Protein AF-A0A1B0BK60-F1 (afdb_monomer_lite)

Secondary structure (DSSP, 8-state):
--HHHHHHHHHHHHHHHHHHHH-TT--HHHHHHHHHHHHHHHHHHHHHH-TTS-HHHHHHHHHHHHHHHHHHHHHHHS--TTS--SSPPP-------SS-------GGGTT-SS---S----S-HHHHHHTTSSSHHHHTT---SS--EEEEEEEEEEEGGG-TT-EEEEEEEES--HHHHHHSSEEEEEEEETTEEEEEEEEE-SS---HHHHHHHHHHHHHHHHHHHHHHHHHS-GGGG-PPP---

Sequence (248 aa):
MPADVIEAVRSMGEMRLRDIFQDSHHDKLFREQAVNEVRSDVVDKVWSSYPSVEPTVITEEFNRWCKTIFRNLLFETSKQCDGRDFTYSNCSGVKAKNFMLHYEFPPYATGEGAKASSARIKWGSFMVTVCADSMALMDVGVLVSKPTARVAIGLVTKYENNATRHLEDYCILTDILGIEDCMGDMDMKVAGTRRGFTAIHADFKAPGIPLNVVMEKLQKATDGKTKILDTVLAVVNLEKFAGPQLNV

pLDDT: mean 75.51, std 19.39, range [28.22, 96.12]

InterPro domains:
  IPR012162 Polyribonu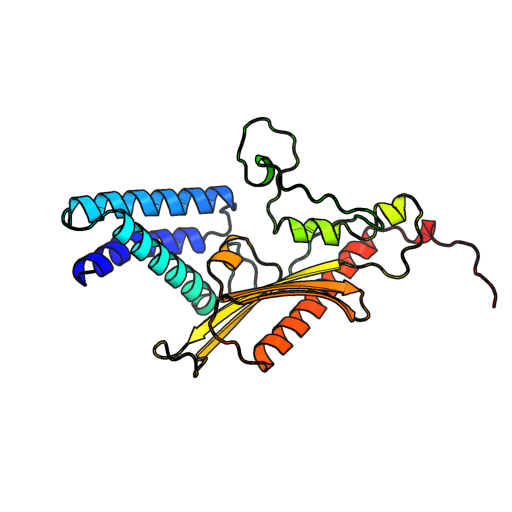cleotide nucleotidyltransferase [PTHR11252] (125-234)
  IPR027408 PNPase/RNase PH domain superfamily [G3DSA:3.30.230.70] (122-242)
  IPR036345 Exoribonuclease, PH domain 2 superfamily [SSF55666] (137-236)
  IPR036456 Polyribonucleotide nucleotidyltransferase, RNA-binding domain superfamily [SSF46915] (2-87)

Structure (mmCIF, N/CA/C/O backbone):
data_AF-A0A1B0BK60-F1
#
_entry.id   AF-A0A1B0BK60-F1
#
loop_
_atom_site.group_PDB
_atom_site.id
_atom_site.type_symbol
_atom_site.label_atom_id
_atom_site.label_alt_id
_atom_site.label_comp_id
_atom_site.label_asym_id
_atom_site.label_entity_id
_atom_site.label_seq_id
_atom_site.pdbx_PDB_ins_code
_atom_site.Cartn_x
_atom_site.Cartn_y
_atom_site.Cartn_z
_atom_site.occupancy
_atom_site.B_iso_or_equiv
_atom_site.auth_seq_id
_atom_site.auth_comp_id
_atom_site.auth_asym_id
_atom_site.auth_atom_id
_atom_site.pdbx_PDB_model_num
ATOM 1 N N . MET A 1 1 ? -8.181 -2.548 27.306 1.00 71.06 1 MET A N 1
ATOM 2 C CA . MET A 1 1 ? -9.035 -1.393 27.670 1.00 71.06 1 MET A CA 1
ATOM 3 C C . MET A 1 1 ? -10.407 -1.909 28.094 1.00 71.06 1 MET A C 1
ATOM 5 O O . MET A 1 1 ? -10.693 -3.061 27.771 1.00 71.06 1 MET A O 1
ATOM 9 N N . PRO A 1 2 ? -11.245 -1.117 28.786 1.00 85.94 2 PRO A N 1
ATOM 10 C CA . PRO A 1 2 ? -12.676 -1.408 28.909 1.00 85.94 2 PRO A CA 1
ATOM 11 C C . PRO A 1 2 ? -13.332 -1.461 27.522 1.00 85.94 2 PRO A C 1
ATOM 13 O O . PRO A 1 2 ? -12.897 -0.745 26.617 1.00 85.94 2 PRO A O 1
ATOM 16 N N . ALA A 1 3 ? -14.362 -2.292 27.347 1.00 88.69 3 ALA A N 1
ATOM 17 C CA . ALA A 1 3 ? -15.028 -2.467 26.052 1.00 88.69 3 ALA A CA 1
ATOM 18 C C . ALA A 1 3 ? -15.674 -1.161 25.552 1.00 88.69 3 ALA A C 1
ATOM 20 O O . ALA A 1 3 ? -15.557 -0.825 24.375 1.00 88.69 3 ALA A O 1
ATOM 21 N N . ASP A 1 4 ? -16.259 -0.388 26.467 1.00 89.50 4 ASP A N 1
ATOM 22 C CA . ASP A 1 4 ? -16.970 0.866 26.184 1.00 89.50 4 ASP A CA 1
ATOM 23 C C . ASP A 1 4 ? -16.053 1.927 25.551 1.00 89.50 4 ASP A C 1
ATOM 25 O O . ASP A 1 4 ? -16.473 2.698 24.690 1.00 89.50 4 ASP A O 1
ATOM 29 N N . VAL A 1 5 ? -14.769 1.927 25.930 1.00 88.94 5 VAL A N 1
ATOM 30 C CA . VAL A 1 5 ? -13.754 2.846 25.388 1.00 88.94 5 VAL A CA 1
ATOM 31 C C . VAL A 1 5 ? -13.350 2.443 23.968 1.00 88.94 5 VAL A C 1
ATOM 33 O O . VAL A 1 5 ? -13.170 3.308 23.114 1.00 88.94 5 VAL A O 1
ATOM 36 N N . ILE A 1 6 ? -13.258 1.138 23.688 1.00 89.88 6 ILE A N 1
ATOM 37 C CA . ILE A 1 6 ? -12.975 0.617 22.339 1.00 89.88 6 ILE A CA 1
ATOM 38 C C . ILE A 1 6 ? -14.139 0.958 21.399 1.00 89.88 6 ILE A C 1
ATOM 40 O O . ILE A 1 6 ? -13.918 1.426 20.282 1.00 89.88 6 ILE A O 1
ATOM 44 N N . GLU A 1 7 ? -15.378 0.783 21.865 1.00 91.94 7 GLU A N 1
ATOM 45 C CA . GLU A 1 7 ? -16.573 1.119 21.090 1.00 91.94 7 GLU A CA 1
ATOM 46 C C . GLU A 1 7 ? -16.719 2.634 20.873 1.00 91.94 7 GLU A C 1
ATOM 48 O O . GLU A 1 7 ? -17.085 3.059 19.778 1.00 91.94 7 GLU A O 1
ATOM 53 N N . ALA A 1 8 ? -16.353 3.465 21.857 1.00 91.75 8 ALA A N 1
ATOM 54 C CA . ALA A 1 8 ? -16.313 4.919 21.698 1.00 91.75 8 ALA A CA 1
ATOM 55 C C . ALA A 1 8 ? -15.294 5.363 20.629 1.00 91.75 8 ALA A C 1
ATOM 57 O O . ALA A 1 8 ? -15.647 6.143 19.740 1.00 91.75 8 ALA A O 1
ATOM 58 N N . VAL A 1 9 ? -14.064 4.828 20.660 1.00 92.31 9 VAL A N 1
ATOM 59 C CA . VAL A 1 9 ? -13.030 5.094 19.635 1.00 92.31 9 VAL A CA 1
ATOM 60 C C . VAL A 1 9 ? -13.517 4.683 18.243 1.00 92.31 9 VAL A C 1
ATOM 62 O O . VAL A 1 9 ? -13.368 5.453 17.292 1.00 92.31 9 VAL A O 1
ATOM 65 N N . ARG A 1 10 ? -14.143 3.503 18.121 1.00 92.56 10 ARG A N 1
ATOM 66 C CA . ARG A 1 10 ? -14.716 3.014 16.859 1.00 92.56 10 ARG A CA 1
ATOM 67 C C . ARG A 1 10 ? -15.821 3.937 16.346 1.00 92.56 10 ARG A C 1
ATOM 69 O O . ARG A 1 10 ? -15.720 4.447 15.234 1.00 92.56 10 ARG A O 1
ATOM 76 N N . SER A 1 11 ? -16.833 4.192 17.171 1.00 92.81 11 SER A N 1
ATOM 77 C CA . SER A 1 11 ? -18.017 4.991 16.830 1.00 92.81 11 SER A CA 1
ATOM 78 C C . SER A 1 11 ? -17.665 6.417 16.383 1.00 92.81 11 SER A C 1
ATOM 80 O O . SER A 1 11 ? -18.197 6.909 15.389 1.00 92.81 11 SER A O 1
ATOM 82 N N . MET A 1 12 ? -16.707 7.068 17.055 1.00 92.00 12 MET A N 1
ATOM 83 C CA . MET A 1 12 ? -16.286 8.437 16.721 1.00 92.00 12 MET A CA 1
ATOM 84 C C . MET A 1 12 ? -15.340 8.536 15.510 1.00 92.00 12 MET A C 1
ATOM 86 O O . MET A 1 12 ? -15.215 9.616 14.920 1.00 92.00 12 MET A O 1
ATOM 90 N N . GLY A 1 13 ? -14.659 7.442 15.149 1.00 91.38 13 GLY A N 1
ATOM 91 C CA . GLY A 1 13 ? -13.654 7.409 14.082 1.00 91.38 13 GLY A CA 1
ATOM 92 C C . GLY A 1 13 ? -14.107 6.766 12.767 1.00 91.38 13 GLY A C 1
ATOM 93 O O . GLY A 1 13 ? -13.693 7.234 11.706 1.00 91.38 13 GLY A O 1
ATOM 94 N N . GLU A 1 14 ? -14.931 5.710 12.802 1.00 93.25 14 GLU A N 1
ATOM 95 C CA . GLU A 1 14 ? -15.075 4.779 11.668 1.00 93.25 14 GLU A CA 1
ATOM 96 C C . GLU A 1 14 ? -15.593 5.442 10.384 1.00 93.25 14 GLU A C 1
ATOM 98 O O . GLU A 1 14 ? -14.956 5.301 9.341 1.00 93.25 14 GLU A O 1
ATOM 103 N N . MET A 1 15 ? -16.695 6.197 10.449 1.00 92.69 15 MET A N 1
ATOM 104 C CA . MET A 1 15 ? -17.274 6.860 9.269 1.00 92.69 15 MET A CA 1
ATOM 105 C C . MET A 1 15 ? -16.269 7.821 8.616 1.00 92.69 15 MET A C 1
ATOM 107 O O . MET A 1 15 ? -15.955 7.683 7.441 1.00 92.69 15 MET A O 1
ATOM 111 N N . ARG A 1 16 ? -15.659 8.703 9.418 1.00 95.25 16 ARG A N 1
ATOM 112 C CA . ARG A 1 16 ? -14.692 9.711 8.950 1.00 95.25 16 ARG A CA 1
ATOM 113 C C . ARG A 1 16 ? -13.450 9.074 8.323 1.00 95.25 16 ARG A C 1
ATOM 115 O O . ARG A 1 16 ? -12.944 9.571 7.324 1.00 95.25 16 ARG A O 1
ATOM 122 N N . LEU A 1 17 ? -12.958 7.972 8.894 1.00 94.94 17 LEU A N 1
ATOM 123 C CA . LEU A 1 17 ? -11.838 7.217 8.324 1.00 94.94 17 LEU A CA 1
ATOM 124 C C . LEU A 1 17 ? -12.223 6.519 7.014 1.00 94.94 17 LEU A C 1
ATOM 126 O O . LEU A 1 17 ? -11.417 6.506 6.085 1.00 94.94 17 LEU A O 1
ATOM 130 N N . ARG A 1 18 ? -13.445 5.978 6.912 1.00 94.44 18 ARG A N 1
ATOM 131 C CA . ARG A 1 18 ? -13.961 5.399 5.664 1.00 94.44 18 ARG A CA 1
ATOM 132 C C . ARG A 1 18 ? -14.052 6.454 4.561 1.00 94.44 18 ARG A C 1
ATOM 134 O O . ARG A 1 18 ? -13.515 6.211 3.484 1.00 94.44 18 ARG A O 1
ATOM 141 N N . ASP A 1 19 ? -14.599 7.632 4.854 1.00 93.94 19 ASP A N 1
ATOM 142 C CA . ASP A 1 19 ? -14.681 8.753 3.907 1.00 93.94 19 ASP A CA 1
ATOM 143 C C . ASP A 1 19 ? -13.281 9.176 3.406 1.00 93.94 19 ASP A C 1
ATOM 145 O O . ASP A 1 19 ? -13.034 9.251 2.201 1.00 93.94 19 ASP A O 1
ATOM 149 N N . ILE A 1 20 ? -12.320 9.373 4.324 1.00 94.00 20 ILE A N 1
ATOM 150 C CA . ILE A 1 20 ? -10.945 9.802 3.994 1.00 94.00 20 ILE A CA 1
ATOM 151 C C . ILE A 1 20 ? -10.198 8.783 3.120 1.00 94.00 20 ILE A C 1
ATOM 153 O O . ILE A 1 20 ? -9.374 9.180 2.289 1.00 94.00 20 ILE A O 1
ATOM 157 N N . PHE A 1 21 ? -10.453 7.485 3.308 1.00 93.31 21 PHE A N 1
ATOM 158 C CA . PHE A 1 21 ? -9.808 6.411 2.549 1.00 93.31 21 PHE A CA 1
ATOM 159 C C . PHE A 1 21 ? -10.527 6.034 1.248 1.00 93.31 21 PHE A C 1
ATOM 161 O O . PHE A 1 21 ? -9.899 5.398 0.402 1.00 93.31 21 PHE A O 1
ATOM 168 N N . GLN A 1 22 ? -11.795 6.416 1.072 1.00 91.31 22 GLN A N 1
ATOM 169 C CA . GLN A 1 22 ? -12.528 6.229 -0.184 1.00 91.31 22 GLN A CA 1
ATOM 170 C C . GLN A 1 22 ? -12.347 7.399 -1.166 1.00 91.31 22 GLN A C 1
ATOM 172 O O . GLN A 1 22 ? -12.441 7.177 -2.374 1.00 91.31 22 GLN A O 1
ATOM 177 N N . ASP A 1 23 ? -12.046 8.618 -0.697 1.00 89.62 23 ASP A N 1
ATOM 178 C CA . ASP A 1 23 ? -11.779 9.744 -1.601 1.00 89.62 23 ASP A CA 1
ATOM 179 C C . ASP A 1 23 ? -10.378 9.679 -2.243 1.00 89.62 23 ASP A C 1
ATOM 181 O O . ASP A 1 23 ? -9.344 9.971 -1.631 1.00 89.62 23 ASP A O 1
ATOM 185 N N . SER A 1 24 ? -10.363 9.344 -3.535 1.00 85.81 24 SER A N 1
ATOM 186 C CA . SER A 1 24 ? -9.172 9.276 -4.382 1.00 85.81 24 SER A CA 1
ATOM 187 C C . SER A 1 24 ? -8.563 10.640 -4.734 1.00 85.81 24 SER A C 1
ATOM 189 O O . SER A 1 24 ? -7.417 10.679 -5.188 1.00 85.81 24 SER A O 1
ATOM 191 N N . HIS A 1 25 ? -9.262 11.760 -4.505 1.00 84.50 25 HIS A N 1
ATOM 192 C CA . HIS A 1 25 ? -8.710 13.105 -4.727 1.00 84.50 25 HIS A CA 1
ATOM 193 C C . HIS A 1 25 ? -7.697 13.508 -3.644 1.00 84.50 25 HIS A C 1
ATOM 195 O O . HIS A 1 25 ? -6.873 14.400 -3.869 1.00 84.50 25 HIS A O 1
ATOM 201 N N . HIS A 1 26 ? -7.714 12.845 -2.482 1.00 82.50 26 HIS A N 1
ATOM 202 C CA . HIS A 1 26 ? -6.756 13.089 -1.410 1.00 82.50 26 HIS A CA 1
ATOM 203 C C . HIS A 1 26 ? -5.324 12.729 -1.830 1.00 82.50 26 HIS A C 1
ATOM 205 O O . HIS A 1 26 ? -4.975 11.567 -2.020 1.00 82.50 26 HIS A O 1
ATOM 211 N N . ASP A 1 27 ? -4.455 13.731 -1.884 1.00 77.19 27 ASP A N 1
ATOM 212 C CA . ASP A 1 27 ? -2.996 13.603 -1.951 1.00 77.19 27 ASP A CA 1
ATOM 213 C C . ASP A 1 27 ? -2.421 12.982 -0.648 1.00 77.19 27 ASP A C 1
ATOM 215 O O . ASP A 1 27 ? -3.060 13.051 0.402 1.00 77.19 27 ASP A O 1
ATOM 219 N N . LYS A 1 28 ? -1.213 12.378 -0.689 1.00 75.88 28 LYS A N 1
ATOM 220 C CA . LYS A 1 28 ? -0.557 11.747 0.485 1.00 75.88 28 LYS A CA 1
ATOM 221 C C . LYS A 1 28 ? -0.598 12.642 1.727 1.00 75.88 28 LYS A C 1
ATOM 223 O O . LYS A 1 28 ? -0.962 12.166 2.796 1.00 75.88 28 LYS A O 1
ATOM 228 N N . LEU A 1 29 ? -0.191 13.904 1.588 1.00 79.88 29 LEU A N 1
ATOM 229 C CA . LEU A 1 29 ? -0.068 14.845 2.700 1.00 79.88 29 LEU A CA 1
ATOM 230 C C . LEU A 1 29 ? -1.448 15.221 3.233 1.00 79.88 29 LEU A C 1
ATOM 232 O O . LEU A 1 29 ? -1.650 15.179 4.440 1.00 79.88 29 LEU A O 1
ATOM 236 N N . PHE A 1 30 ? -2.410 15.493 2.347 1.00 87.00 30 PHE A N 1
ATOM 237 C CA . PHE A 1 30 ? -3.777 15.806 2.765 1.00 87.00 30 PHE A CA 1
ATOM 238 C C . PHE A 1 30 ? -4.420 14.631 3.517 1.00 87.00 30 PHE A C 1
ATOM 240 O O . PHE A 1 30 ? -4.995 14.819 4.585 1.00 87.00 30 PHE A O 1
ATOM 247 N N . ARG A 1 31 ? -4.262 13.400 3.011 1.00 87.38 31 ARG A N 1
ATOM 248 C CA . ARG A 1 31 ? -4.775 12.179 3.653 1.00 87.38 31 ARG A CA 1
ATOM 249 C C . ARG A 1 31 ? -4.130 11.944 5.023 1.00 87.38 31 ARG A C 1
ATOM 251 O O . ARG A 1 31 ? -4.811 11.588 5.978 1.00 87.38 31 ARG A O 1
ATOM 258 N N . GLU A 1 32 ? -2.822 12.174 5.126 1.00 85.88 32 GLU A N 1
ATOM 259 C CA . GLU A 1 32 ? -2.052 12.058 6.368 1.00 85.88 32 GLU A CA 1
ATOM 260 C C . GLU A 1 32 ? -2.443 13.138 7.394 1.00 85.88 32 GLU A C 1
ATOM 262 O O . GLU A 1 32 ? -2.561 12.837 8.581 1.00 85.88 32 GLU A O 1
ATOM 267 N N . GLN A 1 33 ? -2.728 14.368 6.954 1.00 89.50 33 GLN A N 1
ATOM 268 C CA . GLN A 1 33 ? -3.270 15.434 7.804 1.00 89.50 33 GLN A CA 1
ATOM 269 C C . GLN A 1 33 ? -4.691 15.103 8.281 1.00 89.50 33 GLN A C 1
ATOM 271 O O . GLN A 1 33 ? -4.924 15.076 9.487 1.00 89.50 33 GLN A O 1
ATOM 276 N N . ALA A 1 34 ? -5.601 14.735 7.375 1.00 93.62 34 ALA A N 1
ATOM 277 C CA . ALA A 1 34 ? -6.985 14.400 7.705 1.00 93.62 34 ALA A CA 1
ATOM 278 C C . ALA A 1 34 ? -7.087 13.235 8.712 1.00 93.62 34 ALA A C 1
ATOM 280 O O . ALA A 1 34 ? -7.816 13.332 9.700 1.00 93.62 34 ALA A O 1
ATOM 281 N N . VAL A 1 35 ? -6.304 12.159 8.543 1.00 93.69 35 VAL A N 1
ATOM 282 C CA . VAL A 1 35 ? -6.255 11.057 9.530 1.00 93.69 35 VAL A CA 1
ATOM 283 C C . VAL A 1 35 ? -5.730 11.539 10.890 1.00 93.69 35 VAL A C 1
ATOM 285 O O . VAL A 1 35 ? -6.233 11.097 11.922 1.00 93.69 35 VAL A O 1
ATOM 288 N N . ASN A 1 36 ? -4.759 12.458 10.927 1.00 93.38 36 ASN A N 1
ATOM 289 C CA . ASN A 1 36 ? -4.239 13.024 12.178 1.00 93.38 36 ASN A CA 1
ATOM 290 C C . ASN A 1 36 ? -5.219 13.992 12.868 1.00 93.38 36 ASN A C 1
ATOM 292 O O . ASN A 1 36 ? -5.258 14.035 14.100 1.00 93.38 36 ASN A O 1
ATOM 296 N N . GLU A 1 37 ? -6.033 14.722 1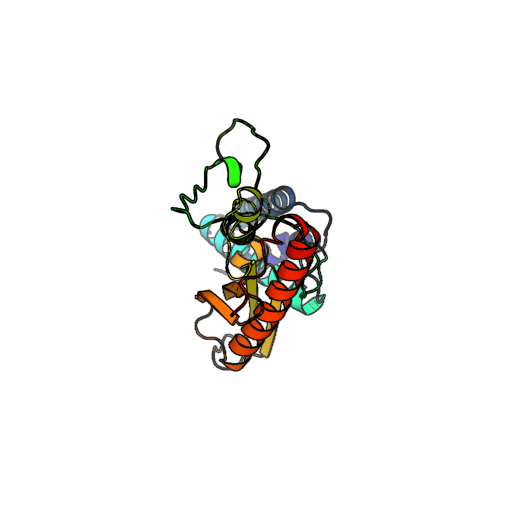2.107 1.00 95.50 37 GLU A N 1
ATOM 297 C CA . GLU A 1 37 ? -7.122 15.557 12.631 1.00 95.50 37 GLU A CA 1
ATOM 298 C C . GLU A 1 37 ? -8.234 14.698 13.246 1.00 95.50 37 GLU A C 1
ATOM 300 O O . GLU A 1 37 ? -8.647 14.948 14.379 1.00 95.50 37 GLU A O 1
ATOM 305 N N . VAL A 1 38 ? -8.656 13.621 12.564 1.00 96.12 38 VAL A N 1
ATOM 306 C CA . VAL A 1 38 ? -9.587 12.631 13.137 1.00 96.12 38 VAL A CA 1
ATOM 307 C C . VAL A 1 38 ? -8.992 11.982 14.390 1.00 96.12 38 VAL A C 1
ATOM 309 O O . VAL A 1 38 ? -9.680 11.891 15.403 1.00 96.12 38 VAL A O 1
ATOM 312 N N . ARG A 1 39 ? -7.715 11.577 14.358 1.00 95.94 39 ARG A N 1
ATOM 313 C CA . ARG A 1 39 ? -7.022 10.963 15.504 1.00 95.94 39 ARG A CA 1
ATOM 314 C C . ARG A 1 39 ? -7.042 11.862 16.736 1.00 95.94 39 ARG A C 1
ATOM 316 O O . ARG A 1 39 ? -7.367 11.387 17.817 1.00 95.94 39 ARG A O 1
ATOM 323 N N . SER A 1 40 ? -6.696 13.138 16.574 1.00 95.62 40 SER A N 1
ATOM 324 C CA . SER A 1 40 ? -6.623 14.095 17.687 1.00 95.62 40 SER A CA 1
ATOM 325 C C . SER A 1 40 ? -8.013 14.352 18.275 1.00 95.62 40 SER A C 1
ATOM 327 O O . SER A 1 40 ? -8.223 14.163 19.467 1.00 95.62 40 SER A O 1
ATOM 329 N N . ASP A 1 41 ? -8.995 14.640 17.416 1.00 95.94 41 ASP A N 1
ATOM 330 C CA . ASP A 1 41 ? -10.384 14.889 17.816 1.00 95.94 41 ASP A CA 1
ATOM 331 C C . ASP A 1 41 ? -11.051 13.678 18.504 1.00 95.94 41 ASP A C 1
ATOM 333 O O . ASP A 1 41 ? -11.817 13.854 19.452 1.00 95.94 41 ASP A O 1
ATOM 337 N N . VAL A 1 42 ? -10.746 12.446 18.075 1.00 94.88 42 VAL A N 1
ATOM 338 C CA . VAL A 1 42 ? -11.215 11.224 18.755 1.00 94.88 42 VAL A CA 1
ATOM 339 C C . VAL A 1 42 ? -10.511 11.034 20.100 1.00 94.88 42 VAL A C 1
ATOM 341 O O . VAL A 1 42 ? -11.184 10.742 21.088 1.00 94.88 42 VAL A O 1
ATOM 344 N N . VAL A 1 43 ? -9.189 11.225 20.175 1.00 94.56 43 VAL A N 1
ATOM 345 C CA . VAL A 1 43 ? -8.434 11.093 21.434 1.00 94.56 43 VAL A CA 1
ATOM 346 C C . VAL A 1 43 ? -8.928 12.095 22.478 1.00 94.56 43 VAL A C 1
ATOM 348 O O . VAL A 1 43 ? -9.241 11.679 23.592 1.00 94.56 43 VAL A O 1
ATOM 351 N N . ASP A 1 44 ? -9.094 13.369 22.117 1.00 94.69 44 ASP A N 1
ATOM 352 C CA . ASP A 1 44 ? -9.539 14.422 23.038 1.00 94.69 44 ASP A CA 1
ATOM 353 C C . ASP A 1 44 ? -10.960 14.162 23.570 1.00 94.69 44 ASP A C 1
ATOM 355 O O . ASP A 1 44 ? -11.221 14.306 24.770 1.00 94.69 44 ASP A O 1
ATOM 359 N N . LYS A 1 45 ? -11.888 13.719 22.708 1.00 94.44 45 LYS A N 1
ATOM 360 C CA . LYS A 1 45 ? -13.280 13.408 23.092 1.00 94.44 45 LYS A CA 1
ATOM 361 C C . LYS A 1 45 ? -13.398 12.146 23.942 1.00 94.44 45 LYS A C 1
ATOM 363 O O . LYS A 1 45 ? -14.149 12.137 24.923 1.00 94.44 45 LYS A O 1
ATOM 368 N N . VAL A 1 46 ? -12.664 11.089 23.596 1.00 93.44 46 VAL A N 1
ATOM 369 C CA . VAL A 1 46 ? -12.659 9.841 24.372 1.00 93.44 46 VAL A CA 1
ATOM 370 C C . VAL A 1 46 ? -11.965 10.062 25.717 1.00 93.44 46 VAL A C 1
ATOM 372 O O . VAL A 1 46 ? -12.504 9.630 26.730 1.00 93.44 46 VAL A O 1
ATOM 375 N N . TRP A 1 47 ? -10.858 10.808 25.772 1.00 93.69 47 TRP A N 1
ATOM 376 C CA . TRP A 1 47 ? -10.197 11.171 27.032 1.00 93.69 47 TRP A CA 1
ATOM 377 C C . TRP A 1 47 ? -11.085 12.048 27.926 1.00 93.69 47 TRP A C 1
ATOM 379 O O . TRP A 1 47 ? -11.219 11.767 29.114 1.00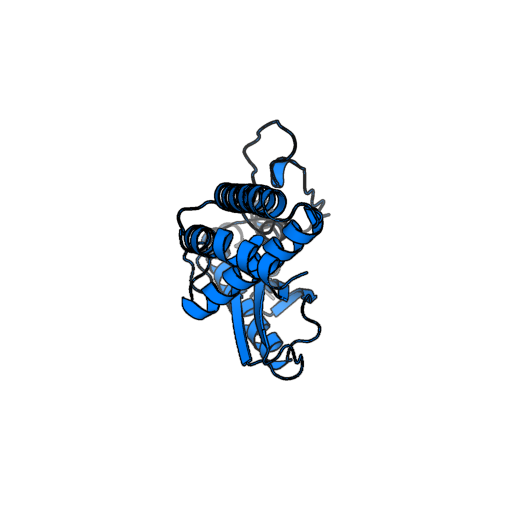 93.69 47 TRP A O 1
ATOM 389 N N . SER A 1 48 ? -11.790 13.031 27.353 1.00 94.00 48 SER A N 1
ATOM 390 C CA . SER A 1 48 ? -12.776 13.847 28.086 1.00 94.00 48 SER A CA 1
ATOM 391 C C . SER A 1 48 ? -13.926 13.018 28.677 1.00 94.00 48 SER A C 1
ATOM 393 O O . SER A 1 48 ? -14.504 13.402 29.692 1.00 94.00 48 SER A O 1
ATOM 395 N N . SER A 1 49 ? -14.261 11.885 28.050 1.00 92.94 49 SER A N 1
ATOM 396 C CA . SER A 1 49 ? -15.316 10.965 28.502 1.00 92.94 49 SER A CA 1
ATOM 397 C C . SER A 1 49 ? -14.800 9.900 29.481 1.00 92.94 49 SER A C 1
ATOM 399 O O . SER A 1 49 ? -15.542 9.443 30.348 1.00 92.94 49 SER A O 1
ATOM 401 N N . TYR A 1 50 ? -13.527 9.514 29.357 1.00 92.25 50 TYR A N 1
ATOM 402 C CA . TYR A 1 50 ? -12.869 8.453 30.121 1.00 92.25 50 TYR A CA 1
ATOM 403 C C . TYR A 1 50 ? -11.481 8.904 30.631 1.00 92.25 50 TYR A C 1
ATOM 405 O O . TYR A 1 50 ? -10.465 8.313 30.258 1.00 92.25 50 TYR A O 1
ATOM 413 N N . PRO A 1 51 ? -11.402 9.915 31.521 1.00 90.00 51 PRO A N 1
ATOM 414 C CA . PRO A 1 51 ? -10.130 10.495 31.979 1.00 90.00 51 PRO A CA 1
ATOM 415 C C . PRO A 1 51 ? -9.284 9.553 32.857 1.00 90.00 51 PRO A C 1
ATOM 417 O O . PRO A 1 51 ? -8.179 9.904 33.256 1.00 90.00 51 PRO A O 1
ATOM 420 N N . SER A 1 52 ? -9.785 8.352 33.159 1.00 89.75 52 SER A N 1
ATOM 421 C CA . SER A 1 52 ? -9.048 7.250 33.791 1.00 89.75 52 SER A CA 1
ATOM 422 C C . SER A 1 52 ? -8.179 6.440 32.815 1.00 89.75 52 SER A C 1
ATOM 424 O O . SER A 1 52 ? -7.558 5.457 33.224 1.00 89.75 52 SER A O 1
ATOM 426 N N . VAL A 1 53 ? -8.151 6.812 31.531 1.00 91.56 53 VAL A N 1
ATOM 427 C CA . VAL A 1 53 ? -7.401 6.134 30.468 1.00 91.56 53 VAL A CA 1
ATOM 428 C C . VAL A 1 53 ? -6.377 7.090 29.861 1.00 91.56 53 VAL A C 1
ATOM 430 O O . VAL A 1 53 ? -6.726 8.171 29.398 1.00 91.56 53 VAL A O 1
ATOM 433 N N . GLU A 1 54 ? -5.114 6.668 29.809 1.00 91.19 54 GLU A N 1
ATOM 434 C CA . GLU A 1 54 ? -4.032 7.456 29.211 1.00 91.19 54 GLU A CA 1
ATOM 435 C C . GLU A 1 54 ? -4.251 7.705 27.699 1.00 91.19 54 GLU A C 1
ATOM 437 O O . GLU A 1 54 ? -4.504 6.746 26.955 1.00 91.19 54 GLU A O 1
ATOM 442 N N . PRO A 1 55 ? -4.086 8.950 27.195 1.00 92.50 55 PRO A N 1
ATOM 443 C CA . PRO A 1 55 ? -4.249 9.291 25.774 1.00 92.50 55 PRO A CA 1
ATOM 444 C C . PRO A 1 55 ? -3.381 8.475 24.805 1.00 92.50 55 PRO A C 1
ATOM 446 O O . PRO A 1 55 ? -3.745 8.291 23.640 1.00 92.50 55 PRO A O 1
ATOM 449 N N . THR A 1 56 ? -2.246 7.950 25.273 1.00 92.25 56 THR A N 1
ATOM 450 C CA . THR A 1 56 ? -1.374 7.041 24.513 1.00 92.25 56 THR A CA 1
ATOM 451 C C . THR A 1 56 ? -2.088 5.742 24.147 1.00 92.25 56 THR A C 1
ATOM 453 O O . THR A 1 56 ? -2.072 5.346 22.985 1.00 92.25 56 THR A O 1
ATOM 456 N N . VAL A 1 57 ? -2.801 5.127 25.093 1.00 92.44 57 VAL A N 1
ATOM 457 C CA . VAL A 1 57 ? -3.530 3.865 24.880 1.00 92.44 57 VAL A CA 1
ATOM 458 C C . VAL A 1 57 ? -4.737 4.085 23.960 1.00 92.44 57 VAL A C 1
ATOM 460 O O . VAL A 1 57 ? -5.026 3.251 23.103 1.00 92.44 57 VAL A O 1
ATOM 463 N N . ILE A 1 58 ? -5.403 5.242 24.068 1.00 92.75 58 ILE A N 1
ATOM 464 C CA . ILE A 1 58 ? -6.467 5.654 23.133 1.00 92.75 58 ILE A CA 1
ATOM 465 C C . ILE A 1 58 ? -5.893 5.836 21.714 1.00 92.75 58 ILE A C 1
ATOM 467 O O . ILE A 1 58 ? -6.506 5.416 20.734 1.00 92.75 58 ILE A O 1
ATOM 471 N N . THR A 1 59 ? -4.687 6.402 21.597 1.00 93.94 59 THR A N 1
ATOM 472 C CA . THR A 1 59 ? -3.979 6.577 20.317 1.00 93.94 59 THR A CA 1
ATOM 473 C C . THR A 1 59 ? -3.572 5.236 19.692 1.00 93.94 59 THR A C 1
ATOM 475 O O . THR A 1 59 ? -3.713 5.058 18.482 1.00 93.94 59 THR A O 1
ATOM 478 N N . GLU A 1 60 ? -3.107 4.270 20.488 1.00 92.62 60 GLU A N 1
ATOM 479 C CA . GLU A 1 60 ? -2.799 2.908 20.025 1.00 92.62 60 GLU A CA 1
ATOM 480 C C . GLU A 1 60 ? -4.052 2.169 19.529 1.00 92.62 60 GLU A C 1
ATOM 482 O O . GLU A 1 60 ? -4.029 1.569 18.451 1.00 92.62 60 GLU A O 1
ATOM 487 N N . GLU A 1 61 ? -5.164 2.264 20.265 1.00 93.25 61 GLU A N 1
ATOM 488 C CA . GLU A 1 61 ? -6.458 1.693 19.872 1.00 93.25 61 GLU A CA 1
ATOM 489 C C . GLU A 1 61 ? -6.987 2.326 18.576 1.00 93.25 61 GLU A C 1
ATOM 491 O O . GLU A 1 61 ? -7.398 1.610 17.659 1.00 93.25 61 GLU A O 1
ATOM 496 N N . PHE A 1 62 ? -6.896 3.655 18.446 1.00 94.81 62 PHE A N 1
ATOM 497 C CA . PHE A 1 62 ? -7.241 4.364 17.213 1.00 94.81 62 PHE A CA 1
ATOM 498 C C . PHE A 1 62 ? -6.380 3.903 16.032 1.00 94.81 62 PHE A C 1
ATOM 500 O O . PHE A 1 62 ? -6.911 3.601 14.965 1.00 94.81 62 PHE A O 1
ATOM 507 N N . ASN A 1 63 ? -5.059 3.804 16.207 1.00 93.25 63 ASN A N 1
ATOM 508 C CA . ASN A 1 63 ? -4.150 3.364 15.146 1.00 93.25 63 ASN A CA 1
ATOM 509 C C . ASN A 1 63 ? -4.445 1.917 14.712 1.00 93.25 63 ASN A C 1
ATOM 511 O O . ASN A 1 63 ? -4.400 1.609 13.517 1.00 93.25 63 ASN A O 1
ATOM 515 N N . ARG A 1 64 ? -4.815 1.040 15.656 1.00 91.62 64 ARG A N 1
ATOM 516 C CA . ARG A 1 64 ? -5.274 -0.326 15.367 1.00 91.62 64 ARG A CA 1
ATOM 517 C C . ARG A 1 64 ? -6.567 -0.327 14.550 1.00 91.62 64 ARG A C 1
ATOM 519 O O . ARG A 1 64 ? -6.622 -1.003 13.525 1.00 91.62 64 ARG A O 1
ATOM 526 N N . TRP A 1 65 ? -7.573 0.451 14.950 1.00 91.38 65 TRP A N 1
ATOM 527 C CA . TRP A 1 65 ? -8.832 0.573 14.203 1.00 91.38 65 TRP A CA 1
ATOM 528 C C . TRP A 1 65 ? -8.650 1.196 12.819 1.00 91.38 65 TRP A C 1
ATOM 530 O O . TRP A 1 65 ? -9.214 0.697 11.849 1.00 91.38 65 TRP A O 1
ATOM 540 N N . CYS A 1 66 ? -7.800 2.214 12.702 1.00 94.19 66 CYS A N 1
ATOM 541 C CA . CYS A 1 66 ? -7.412 2.835 11.439 1.00 94.19 66 CYS A CA 1
ATOM 542 C C . CYS A 1 66 ? -6.799 1.808 10.469 1.00 94.19 66 CYS A C 1
ATOM 544 O O . CYS A 1 66 ? -7.232 1.715 9.318 1.00 94.19 66 CYS A O 1
ATOM 546 N N . LYS A 1 67 ? -5.883 0.950 10.953 1.00 93.00 67 LYS A N 1
ATOM 547 C CA . LYS A 1 67 ? -5.338 -0.177 10.176 1.00 93.00 67 LYS A CA 1
ATOM 548 C C . LYS A 1 67 ? -6.422 -1.182 9.772 1.00 93.00 67 LYS A C 1
ATOM 550 O O . LYS A 1 67 ? -6.434 -1.608 8.620 1.00 93.00 67 LYS A O 1
ATOM 555 N N . THR A 1 68 ? -7.344 -1.539 10.668 1.00 92.31 68 THR A N 1
ATOM 556 C CA . THR A 1 68 ? -8.463 -2.451 10.359 1.00 92.31 68 THR A CA 1
ATOM 557 C C . THR A 1 68 ? -9.385 -1.887 9.275 1.00 92.31 68 THR A C 1
ATOM 559 O O . THR A 1 68 ? -9.637 -2.568 8.286 1.00 92.31 68 THR A O 1
ATOM 562 N N . ILE A 1 69 ? -9.839 -0.637 9.410 1.00 93.31 69 ILE A N 1
ATOM 563 C CA . ILE A 1 69 ? -10.742 0.023 8.451 1.00 93.31 69 ILE A CA 1
ATOM 564 C C . ILE A 1 69 ? -10.088 0.111 7.069 1.00 93.31 69 ILE A C 1
ATOM 566 O O . ILE A 1 69 ? -10.694 -0.297 6.080 1.00 93.31 69 ILE A O 1
ATOM 570 N N . PHE A 1 70 ? -8.831 0.562 7.006 1.00 93.56 70 PHE A N 1
ATOM 571 C CA . PHE A 1 70 ? -8.068 0.647 5.759 1.00 93.56 70 PHE A CA 1
ATOM 572 C C . PHE A 1 70 ? -8.001 -0.699 5.022 1.00 93.56 70 PHE A C 1
ATOM 574 O O . PHE A 1 70 ? -8.175 -0.764 3.808 1.00 93.56 70 PHE A O 1
ATOM 581 N N . ARG A 1 71 ? -7.764 -1.791 5.758 1.00 91.69 71 ARG A N 1
ATOM 582 C CA . ARG A 1 71 ? -7.649 -3.140 5.185 1.00 91.69 71 ARG A CA 1
ATOM 583 C C . ARG A 1 71 ? -9.001 -3.693 4.760 1.00 91.69 71 ARG A C 1
ATOM 585 O O . ARG A 1 71 ? -9.094 -4.245 3.670 1.00 91.69 71 ARG A O 1
ATOM 592 N N . ASN A 1 72 ? -10.036 -3.515 5.581 1.00 91.69 72 ASN A N 1
ATOM 593 C CA . ASN A 1 72 ? -11.394 -3.945 5.253 1.00 91.69 72 ASN A CA 1
ATOM 594 C C . ASN A 1 72 ? -11.876 -3.282 3.959 1.00 91.69 72 ASN A C 1
ATOM 596 O O . ASN A 1 72 ? -12.378 -3.980 3.088 1.00 91.69 72 ASN A O 1
ATOM 600 N N . LEU A 1 73 ? -11.624 -1.981 3.774 1.00 91.38 73 LEU A N 1
ATOM 601 C CA . LEU A 1 73 ? -11.970 -1.255 2.548 1.00 91.38 73 LEU A CA 1
ATOM 602 C C . LEU A 1 73 ? -11.353 -1.859 1.277 1.00 91.38 73 LEU A C 1
ATOM 604 O O . LEU A 1 73 ? -12.024 -1.884 0.246 1.00 91.38 73 LEU A O 1
ATOM 608 N N . LEU A 1 74 ? -10.121 -2.381 1.334 1.00 87.69 74 LEU A N 1
ATOM 609 C CA . LEU A 1 74 ? -9.505 -3.064 0.189 1.00 87.69 74 LEU A CA 1
ATOM 610 C C . LEU A 1 74 ? -10.315 -4.310 -0.206 1.00 87.69 74 LEU A C 1
ATOM 612 O O . LEU A 1 74 ? -10.639 -4.473 -1.380 1.00 87.69 74 LEU A O 1
ATOM 616 N N . PHE A 1 75 ? -10.694 -5.151 0.762 1.00 86.94 75 PHE A N 1
ATOM 617 C CA . PHE A 1 75 ? -11.506 -6.351 0.512 1.00 86.94 75 PHE A CA 1
ATOM 618 C C . PHE A 1 75 ? -12.960 -6.012 0.128 1.00 86.94 75 PHE A C 1
ATOM 620 O O . PHE A 1 75 ? -13.518 -6.629 -0.774 1.00 86.94 75 PHE A O 1
ATOM 627 N N . GLU A 1 76 ? -13.568 -5.008 0.769 1.00 88.50 76 GLU A N 1
ATOM 628 C CA . GLU A 1 76 ? -14.947 -4.558 0.518 1.00 88.50 76 GLU A CA 1
ATOM 629 C C . GLU A 1 76 ? -15.126 -3.930 -0.878 1.00 88.50 76 GLU A C 1
ATOM 631 O O . GLU A 1 76 ? -16.170 -4.113 -1.501 1.00 88.50 76 GLU A O 1
ATOM 636 N N . THR A 1 77 ? -14.134 -3.172 -1.368 1.00 85.50 77 THR A N 1
ATOM 637 C CA . THR A 1 77 ? -14.268 -2.349 -2.591 1.00 85.50 77 THR A CA 1
ATOM 638 C C . THR A 1 77 ? -13.432 -2.825 -3.779 1.00 85.50 77 THR A C 1
ATOM 640 O O . THR A 1 77 ? -13.682 -2.397 -4.905 1.00 85.50 77 THR A O 1
ATOM 643 N N . SER A 1 78 ? -12.421 -3.675 -3.555 1.00 84.62 78 SER A N 1
ATOM 644 C CA . SER A 1 78 ? -11.377 -4.019 -4.540 1.00 84.62 78 SER A CA 1
ATOM 645 C C . SER A 1 78 ? -10.607 -2.815 -5.121 1.00 84.62 78 SER A C 1
ATOM 647 O O . SER A 1 78 ? -9.980 -2.924 -6.178 1.00 84.62 78 SER A O 1
ATOM 649 N N . LYS A 1 79 ? -10.625 -1.661 -4.437 1.00 85.94 79 LYS A N 1
ATOM 650 C CA . LYS A 1 79 ? -9.940 -0.424 -4.840 1.00 85.94 79 LYS A CA 1
ATOM 651 C C . LYS A 1 79 ? -8.934 0.036 -3.791 1.00 85.94 79 LYS A C 1
ATOM 653 O O . LYS A 1 79 ? -9.171 -0.074 -2.594 1.00 85.94 79 LYS A O 1
ATOM 658 N N . GLN A 1 80 ? -7.810 0.574 -4.258 1.00 86.94 80 GLN A N 1
ATOM 659 C CA . GLN A 1 80 ? -6.832 1.267 -3.422 1.00 86.94 80 GLN A CA 1
ATOM 660 C C . GLN A 1 80 ? -7.360 2.640 -2.992 1.00 86.94 80 GLN A C 1
ATOM 662 O O . GLN A 1 80 ? -8.194 3.250 -3.661 1.00 86.94 80 GLN A O 1
ATOM 667 N N . CYS A 1 81 ? -6.791 3.166 -1.910 1.00 85.75 81 CYS A N 1
ATOM 668 C CA . CYS A 1 81 ? -7.121 4.474 -1.337 1.00 85.75 81 CYS A CA 1
ATOM 669 C C . CYS A 1 81 ? -6.756 5.694 -2.215 1.00 85.75 81 CYS A C 1
ATOM 671 O O . CYS A 1 81 ? -6.942 6.830 -1.796 1.00 85.75 81 CYS A O 1
ATOM 673 N N . ASP A 1 82 ? -6.200 5.490 -3.411 1.00 80.25 82 ASP A N 1
ATOM 674 C CA . ASP A 1 82 ? -5.996 6.498 -4.464 1.00 80.25 82 ASP A CA 1
ATOM 675 C C . ASP A 1 82 ? -6.816 6.206 -5.743 1.00 80.25 82 ASP A C 1
ATOM 677 O O . ASP A 1 82 ? -6.603 6.821 -6.786 1.00 80.25 82 ASP A O 1
ATOM 681 N N . GLY A 1 83 ? -7.760 5.260 -5.674 1.00 83.31 83 GLY A N 1
ATOM 682 C CA . GLY A 1 83 ? -8.618 4.835 -6.782 1.00 83.31 83 GLY A CA 1
ATOM 683 C C . GLY A 1 83 ? -8.011 3.785 -7.723 1.00 83.31 83 GLY A C 1
ATOM 684 O O . GLY A 1 83 ? -8.732 3.272 -8.591 1.00 83.31 83 GLY A O 1
ATOM 685 N N . ARG A 1 84 ? -6.727 3.422 -7.572 1.00 82.25 84 ARG A N 1
ATOM 686 C CA . ARG A 1 84 ? -6.095 2.377 -8.398 1.00 82.25 84 ARG A CA 1
ATOM 687 C C . ARG A 1 84 ? -6.703 0.998 -8.127 1.00 82.25 84 ARG A C 1
ATOM 689 O O . ARG A 1 84 ? -7.036 0.646 -6.999 1.00 82.25 84 ARG A O 1
ATOM 696 N N . ASP A 1 85 ? -6.790 0.175 -9.165 1.00 85.75 85 ASP A N 1
ATOM 697 C CA . ASP A 1 85 ? -6.950 -1.276 -9.019 1.00 85.75 85 ASP A CA 1
ATOM 698 C C . ASP A 1 85 ? -5.649 -1.897 -8.489 1.00 85.75 85 ASP A C 1
ATOM 700 O O . ASP A 1 85 ? -4.582 -1.296 -8.585 1.00 85.75 85 ASP A O 1
ATOM 704 N N . PHE A 1 86 ? -5.676 -3.126 -7.974 1.00 81.44 86 PHE A N 1
ATOM 705 C CA . PHE A 1 86 ? -4.485 -3.780 -7.394 1.00 81.44 86 PHE A CA 1
ATOM 706 C C . PHE A 1 86 ? -3.325 -4.047 -8.389 1.00 81.44 86 PHE A C 1
ATOM 708 O O . PHE A 1 86 ? -2.245 -4.501 -7.993 1.00 81.44 86 PHE A O 1
ATOM 715 N N . THR A 1 87 ? -3.515 -3.760 -9.684 1.00 70.25 87 THR A N 1
ATOM 716 C CA . THR A 1 87 ? -2.524 -3.977 -10.752 1.00 70.25 87 THR A CA 1
ATOM 717 C C . THR A 1 87 ? -1.974 -2.667 -11.324 1.00 70.25 87 THR A C 1
ATOM 719 O O . THR A 1 87 ? -2.673 -1.667 -11.428 1.00 70.25 87 THR A O 1
ATOM 722 N N . TYR A 1 88 ? -0.701 -2.691 -11.729 1.00 50.69 88 TYR A N 1
ATOM 723 C CA . TYR A 1 88 ? 0.077 -1.498 -12.087 1.00 50.69 88 TYR A CA 1
ATOM 724 C C . TYR A 1 88 ? -0.507 -0.616 -13.210 1.00 50.69 88 TYR A C 1
ATOM 726 O O . TYR A 1 88 ? -0.716 -1.096 -14.335 1.00 50.69 88 TYR A O 1
ATOM 734 N N . SER A 1 89 ? -0.617 0.685 -12.918 1.00 45.16 89 SER A N 1
ATOM 735 C CA . SER A 1 89 ? -0.869 1.807 -13.834 1.00 45.16 89 SER A CA 1
ATOM 736 C C . SER A 1 89 ? 0.423 2.590 -14.134 1.00 45.16 89 SER A C 1
ATOM 738 O O . SER A 1 89 ? 1.224 2.814 -13.232 1.00 45.16 89 SER A O 1
ATOM 740 N N . ASN A 1 90 ? 0.625 3.027 -15.382 1.00 31.95 90 ASN A N 1
ATOM 741 C CA . ASN A 1 90 ? 1.918 3.526 -15.887 1.00 31.95 90 ASN A CA 1
ATOM 742 C C . ASN A 1 90 ? 2.517 4.745 -15.150 1.00 31.95 90 ASN A C 1
ATOM 744 O O . ASN A 1 90 ? 1.833 5.739 -14.918 1.00 31.95 90 ASN A O 1
ATOM 748 N N . CYS A 1 91 ? 3.842 4.722 -14.952 1.00 34.34 91 CYS A N 1
ATOM 749 C CA . CYS A 1 91 ? 4.706 5.880 -14.677 1.00 34.34 91 CYS A CA 1
ATOM 750 C C . CYS A 1 91 ? 6.072 5.737 -15.393 1.00 34.34 91 CYS A C 1
ATOM 752 O O . CYS A 1 91 ? 6.439 4.649 -15.836 1.00 34.34 91 CYS A O 1
ATOM 754 N N . SER A 1 92 ? 6.819 6.841 -15.532 1.00 29.58 92 SER A N 1
ATOM 755 C CA . SER A 1 92 ? 8.062 6.960 -16.327 1.00 29.58 92 SER A CA 1
ATOM 756 C C . SER A 1 92 ? 9.305 7.370 -15.494 1.00 29.58 92 SER A C 1
ATOM 758 O O . SER A 1 92 ? 9.192 7.624 -14.297 1.00 29.58 92 SER A O 1
ATOM 760 N N . GLY A 1 93 ? 10.503 7.390 -16.116 1.00 28.22 93 GLY A N 1
ATOM 761 C CA . GLY A 1 93 ? 11.834 7.574 -15.477 1.00 28.22 93 GLY A CA 1
ATOM 762 C C . GLY A 1 93 ? 12.735 6.340 -15.676 1.00 28.22 93 GLY A C 1
ATOM 763 O O . GLY A 1 93 ? 12.293 5.227 -15.398 1.00 28.22 93 GLY A O 1
ATOM 764 N N . VAL A 1 94 ? 13.969 6.323 -16.207 1.00 35.91 94 VAL A N 1
ATOM 765 C CA . VAL A 1 94 ? 15.017 7.255 -16.723 1.00 35.91 94 VAL A CA 1
ATOM 766 C C . VAL A 1 94 ? 15.805 8.165 -15.731 1.00 35.91 94 VAL A C 1
ATOM 768 O O . VAL A 1 94 ? 15.192 8.987 -15.071 1.00 35.91 94 VAL A O 1
ATOM 771 N N . LYS A 1 95 ? 17.169 8.118 -15.651 1.00 45.50 95 LYS A N 1
ATOM 772 C CA . LYS A 1 95 ? 17.943 7.116 -14.836 1.00 45.50 95 LYS A CA 1
ATOM 773 C C . LYS A 1 95 ? 19.264 7.629 -14.127 1.00 45.50 95 LYS A C 1
ATOM 775 O O . LYS A 1 95 ? 19.191 8.794 -13.781 1.00 45.50 95 LYS A O 1
ATOM 780 N N . ALA A 1 96 ? 20.438 7.002 -13.808 1.00 42.31 96 ALA A N 1
ATOM 781 C CA . ALA A 1 96 ? 21.081 5.650 -13.892 1.00 42.31 96 ALA A CA 1
ATOM 782 C C . ALA A 1 96 ? 22.260 5.356 -12.886 1.00 42.31 96 ALA A C 1
ATOM 784 O O . ALA A 1 96 ? 22.752 6.264 -12.223 1.00 42.31 96 ALA A O 1
ATOM 785 N N . LYS A 1 97 ? 22.818 4.117 -12.922 1.00 32.88 97 LYS A N 1
ATOM 786 C CA . LYS A 1 97 ? 24.186 3.669 -12.507 1.00 32.88 97 LYS A CA 1
ATOM 787 C C . LYS A 1 97 ? 24.959 3.083 -13.723 1.00 32.88 97 LYS A C 1
ATOM 789 O O . LYS A 1 97 ? 24.401 3.083 -14.817 1.00 32.88 97 LYS A O 1
ATOM 794 N N . ASN A 1 98 ? 26.191 2.541 -13.685 1.00 29.09 98 ASN A N 1
ATOM 795 C CA . ASN A 1 98 ? 27.125 2.089 -12.625 1.00 29.09 98 ASN A CA 1
ATOM 796 C C . ASN A 1 98 ? 27.888 3.219 -11.900 1.00 29.09 98 ASN A C 1
ATOM 798 O O . ASN A 1 98 ? 28.346 4.158 -12.537 1.00 29.09 98 ASN A O 1
ATOM 802 N N . PHE A 1 99 ? 27.994 3.139 -10.564 1.00 33.44 99 PHE A N 1
ATOM 803 C CA . PHE A 1 99 ? 28.084 4.328 -9.696 1.00 33.44 99 PHE A CA 1
ATOM 804 C C . PHE A 1 99 ? 28.143 3.912 -8.210 1.00 33.44 99 PHE A C 1
ATOM 806 O O . PHE A 1 99 ? 27.518 2.912 -7.842 1.00 33.44 99 PHE A O 1
ATOM 813 N N . MET A 1 100 ? 28.817 4.679 -7.342 1.00 30.27 100 MET A N 1
ATOM 814 C CA . MET A 1 100 ? 28.609 4.565 -5.890 1.00 30.27 100 MET A CA 1
ATOM 815 C C . MET A 1 100 ? 27.297 5.279 -5.559 1.00 30.27 100 MET A C 1
ATOM 817 O O . MET A 1 100 ? 27.265 6.504 -5.497 1.00 30.27 100 MET A O 1
ATOM 821 N N . LEU A 1 101 ? 26.203 4.525 -5.401 1.00 40.94 101 LEU A N 1
ATOM 822 C CA . LEU A 1 101 ? 24.894 5.112 -5.107 1.00 40.94 101 LEU A CA 1
ATOM 823 C C . LEU A 1 101 ? 24.882 5.689 -3.685 1.00 40.94 101 LEU A C 1
ATOM 825 O O . LEU A 1 101 ? 24.488 5.008 -2.738 1.00 40.94 101 LEU A O 1
ATOM 829 N N . HIS A 1 102 ? 25.284 6.953 -3.556 1.00 40.88 102 HIS A N 1
ATOM 830 C CA . HIS A 1 102 ? 24.997 7.762 -2.381 1.00 40.88 102 HIS A CA 1
ATOM 831 C C . HIS A 1 102 ? 23.516 8.142 -2.420 1.00 40.88 102 HIS A C 1
ATOM 833 O O . HIS A 1 102 ? 23.113 9.153 -2.991 1.00 40.88 102 HIS A O 1
ATOM 839 N N . TYR A 1 103 ? 22.684 7.245 -1.895 1.00 48.91 103 TYR A N 1
ATOM 840 C CA . TYR A 1 103 ? 21.278 7.527 -1.674 1.00 48.91 103 TYR A CA 1
ATOM 841 C C . TYR A 1 103 ? 21.154 8.386 -0.414 1.00 48.91 103 TYR A C 1
ATOM 843 O O . TYR A 1 103 ? 21.306 7.894 0.703 1.00 48.91 103 TYR A O 1
ATOM 851 N N . GLU A 1 104 ? 20.868 9.668 -0.604 1.00 49.16 104 GLU A N 1
ATOM 852 C CA . GLU A 1 104 ? 20.419 10.539 0.476 1.00 49.16 104 GLU A CA 1
ATOM 853 C C . GLU A 1 104 ? 18.898 10.458 0.594 1.00 49.16 104 GLU A C 1
ATOM 855 O O . GLU A 1 104 ? 18.176 10.511 -0.404 1.00 49.16 104 GLU A O 1
ATOM 860 N N . PHE A 1 105 ? 18.405 10.391 1.830 1.00 52.81 105 PHE A N 1
ATOM 861 C CA . PHE A 1 105 ? 17.011 10.687 2.145 1.00 52.81 105 PHE A CA 1
ATOM 862 C C . PHE A 1 105 ? 16.970 11.977 2.971 1.00 52.81 105 PHE A C 1
ATOM 864 O O . PHE A 1 105 ? 16.920 11.920 4.200 1.00 52.81 105 PHE A O 1
ATOM 871 N N . PRO A 1 106 ? 17.104 13.147 2.321 1.00 51.78 106 PRO A N 1
ATOM 872 C CA . PRO A 1 106 ? 17.145 14.417 3.026 1.00 51.78 106 PRO A CA 1
ATOM 873 C C . PRO A 1 106 ? 15.759 14.742 3.612 1.00 51.78 106 PRO A C 1
ATOM 875 O O . PRO A 1 106 ? 14.754 14.395 2.987 1.00 51.78 106 PRO A O 1
ATOM 878 N N . PRO A 1 107 ? 15.666 15.463 4.745 1.00 48.81 107 PRO A N 1
ATOM 879 C CA . PRO A 1 107 ? 14.387 15.771 5.399 1.00 48.81 107 PRO A CA 1
ATOM 880 C C . PRO A 1 107 ? 13.324 16.400 4.475 1.00 48.81 107 PRO A C 1
ATOM 882 O O . PRO A 1 107 ? 12.141 16.078 4.552 1.00 48.81 107 PRO A O 1
ATOM 885 N N . TYR A 1 108 ? 13.720 17.212 3.489 1.00 55.59 108 TYR A N 1
ATOM 886 C CA . TYR A 1 108 ? 12.761 17.805 2.547 1.00 55.59 108 TYR A CA 1
ATOM 887 C C . TYR A 1 108 ? 12.049 16.778 1.635 1.00 55.59 108 TYR A C 1
ATOM 889 O O . TYR A 1 108 ? 11.058 17.125 0.988 1.00 55.59 108 TYR A O 1
ATOM 897 N N . ALA A 1 109 ? 12.510 15.520 1.592 1.00 41.47 109 ALA A N 1
ATOM 898 C CA . ALA A 1 109 ? 11.854 14.425 0.878 1.00 41.47 109 ALA A CA 1
ATOM 899 C C . ALA A 1 109 ? 10.586 13.917 1.592 1.00 41.47 109 ALA A C 1
ATOM 901 O O . ALA A 1 109 ? 9.635 13.545 0.906 1.00 41.47 109 ALA A O 1
ATOM 902 N N . THR A 1 110 ? 10.535 13.947 2.932 1.00 51.41 110 THR A N 1
ATOM 903 C CA . THR A 1 110 ? 9.293 13.776 3.722 1.00 51.41 110 THR A CA 1
ATOM 904 C C . THR A 1 110 ? 8.505 15.084 3.816 1.00 51.41 110 THR A C 1
ATOM 906 O O . THR A 1 110 ? 7.278 15.058 3.895 1.00 51.41 110 THR A O 1
ATOM 909 N N . GLY A 1 111 ? 9.200 16.224 3.738 1.00 50.53 111 GLY A N 1
ATOM 910 C CA . GLY A 1 111 ? 8.651 17.572 3.920 1.00 50.53 111 GLY A CA 1
ATOM 911 C C . GLY A 1 111 ? 9.148 18.263 5.194 1.00 50.53 111 GLY A C 1
ATOM 912 O O . GLY A 1 111 ? 8.744 19.390 5.476 1.00 50.53 111 GLY A O 1
ATOM 913 N N . GLU A 1 112 ? 10.035 17.612 5.943 1.00 41.50 112 GLU A N 1
ATOM 914 C CA . GLU A 1 112 ? 10.655 18.123 7.160 1.00 41.50 112 GLU A CA 1
ATOM 915 C C . GLU A 1 112 ? 11.793 19.105 6.818 1.00 41.50 112 GLU A C 1
ATOM 917 O O . GLU A 1 112 ? 12.602 18.861 5.927 1.00 41.50 112 GLU A O 1
ATOM 922 N N . GLY A 1 113 ? 11.888 20.231 7.532 1.00 44.22 113 GLY A N 1
ATOM 923 C CA . GLY A 1 113 ? 12.944 21.234 7.322 1.00 44.22 113 GLY A CA 1
ATOM 924 C C . GLY A 1 113 ? 12.721 22.148 6.104 1.00 44.22 113 GLY A C 1
ATOM 925 O O . GLY A 1 113 ? 12.836 21.755 4.945 1.00 44.22 113 GLY A O 1
ATOM 926 N N . ALA A 1 114 ? 12.433 23.426 6.359 1.00 44.41 114 ALA A N 1
ATOM 927 C CA . ALA A 1 114 ? 12.021 24.359 5.315 1.00 44.41 114 ALA A CA 1
ATOM 928 C C . ALA A 1 114 ? 13.188 24.992 4.527 1.00 44.41 114 ALA A C 1
ATOM 930 O O . ALA A 1 114 ? 13.837 25.925 5.001 1.00 44.41 114 ALA A O 1
ATOM 931 N N . LYS A 1 115 ? 13.352 24.576 3.264 1.00 35.75 115 LYS A N 1
ATOM 932 C CA . LYS A 1 115 ? 13.634 25.463 2.113 1.00 35.75 115 LYS A CA 1
ATOM 933 C C . LYS A 1 115 ? 13.337 24.714 0.811 1.00 35.75 115 LYS A C 1
ATOM 935 O O . LYS A 1 115 ? 13.987 23.725 0.499 1.00 35.75 115 LYS A O 1
ATOM 940 N N . ALA A 1 116 ? 12.322 25.162 0.074 1.00 41.66 116 ALA A N 1
ATOM 941 C CA . ALA A 1 116 ? 11.792 24.414 -1.061 1.00 41.66 116 ALA A CA 1
ATOM 942 C C . ALA A 1 116 ? 12.684 24.519 -2.312 1.00 41.66 116 ALA A C 1
ATOM 944 O O . ALA A 1 116 ? 12.699 25.544 -2.990 1.00 41.66 116 ALA A O 1
ATOM 945 N N . SER A 1 117 ? 13.355 23.420 -2.654 1.00 31.64 117 SER A N 1
ATOM 946 C CA . SER A 1 117 ? 13.679 23.063 -4.038 1.00 31.64 117 SER A CA 1
ATOM 947 C C . SER A 1 117 ? 12.681 21.998 -4.518 1.00 31.64 117 SER A C 1
ATOM 949 O O . SER A 1 117 ? 12.113 21.256 -3.716 1.00 31.64 117 SER A O 1
ATOM 951 N N . SER A 1 118 ? 12.404 21.933 -5.822 1.00 34.91 118 SER A N 1
ATOM 952 C CA . SER A 1 118 ? 11.211 21.248 -6.361 1.00 34.91 118 SER A CA 1
ATOM 953 C C . SER A 1 118 ? 11.230 19.706 -6.333 1.00 34.91 118 SER A C 1
ATOM 955 O O . SER A 1 118 ? 10.370 19.073 -6.943 1.00 34.91 118 SER A O 1
ATOM 957 N N . ALA A 1 119 ? 12.184 19.079 -5.641 1.00 37.75 119 ALA A N 1
ATOM 958 C CA . ALA A 1 119 ? 12.370 17.628 -5.591 1.00 37.75 119 ALA A CA 1
ATOM 959 C C . ALA A 1 119 ? 11.638 16.984 -4.392 1.00 37.75 119 ALA A C 1
ATOM 961 O O . ALA A 1 119 ? 12.266 16.525 -3.439 1.00 37.75 119 ALA A O 1
ATOM 962 N N . ARG A 1 120 ? 10.297 16.942 -4.430 1.00 45.12 120 ARG A N 1
ATOM 963 C CA . ARG A 1 120 ? 9.467 16.280 -3.400 1.00 45.12 120 ARG A CA 1
ATOM 964 C C . ARG A 1 120 ? 9.027 14.886 -3.864 1.00 45.12 120 ARG A C 1
ATOM 966 O O . ARG A 1 120 ? 8.379 14.756 -4.900 1.00 45.12 120 ARG A O 1
ATOM 973 N N . ILE A 1 121 ? 9.355 13.843 -3.099 1.00 43.00 121 ILE A N 1
ATOM 974 C CA . ILE A 1 121 ? 9.137 12.446 -3.508 1.00 43.00 121 ILE A CA 1
ATOM 975 C C . ILE A 1 121 ? 7.784 11.937 -2.982 1.00 43.00 121 ILE A C 1
ATOM 977 O O . ILE A 1 121 ? 7.600 11.790 -1.779 1.00 43.00 121 ILE A O 1
ATOM 981 N N . LYS A 1 122 ? 6.834 11.638 -3.882 1.00 43.28 122 LYS A N 1
ATOM 982 C CA . LYS A 1 122 ? 5.519 11.062 -3.515 1.00 43.28 122 LYS A CA 1
ATOM 983 C C . LYS A 1 122 ? 5.508 9.532 -3.365 1.00 43.28 122 LYS A C 1
ATOM 985 O O . LYS A 1 122 ? 4.632 9.001 -2.692 1.00 43.28 122 LYS A O 1
ATOM 990 N N . TRP A 1 123 ? 6.468 8.842 -3.979 1.00 38.81 123 TRP A N 1
ATOM 991 C CA . TRP A 1 123 ? 6.558 7.376 -4.043 1.00 38.81 123 TRP A CA 1
ATOM 992 C C . TRP A 1 123 ? 7.607 6.811 -3.078 1.00 38.81 123 TRP A C 1
ATOM 994 O O . TRP A 1 123 ? 8.402 7.563 -2.516 1.00 38.81 123 TRP A O 1
ATOM 1004 N N . GLY A 1 124 ? 7.651 5.483 -2.913 1.00 44.56 124 GLY A N 1
ATOM 1005 C CA . GLY A 1 124 ? 8.700 4.816 -2.136 1.00 44.56 124 GLY A CA 1
ATOM 1006 C C . GLY A 1 124 ? 10.089 5.239 -2.625 1.00 44.56 124 GLY A C 1
ATOM 1007 O O . GLY A 1 124 ? 10.482 4.939 -3.750 1.00 44.56 124 GLY A O 1
ATOM 1008 N N . SER A 1 125 ? 10.837 5.964 -1.797 1.00 47.44 125 SER A N 1
ATOM 1009 C CA . SER A 1 125 ? 11.926 6.838 -2.256 1.00 47.44 125 SER A CA 1
ATOM 1010 C C . SER A 1 125 ? 13.118 6.101 -2.876 1.00 47.44 125 SER A C 1
ATOM 1012 O O . SER A 1 125 ? 13.678 6.570 -3.865 1.00 47.44 125 SER A O 1
ATOM 1014 N N . PHE A 1 126 ? 13.416 4.885 -2.409 1.00 46.81 126 PHE A N 1
ATOM 1015 C CA . PHE A 1 126 ? 14.361 3.967 -3.063 1.00 46.81 126 PHE A CA 1
ATOM 1016 C C . PHE A 1 126 ? 13.879 3.513 -4.463 1.00 46.81 126 PHE A C 1
ATOM 1018 O O . PHE A 1 126 ? 14.690 3.249 -5.354 1.00 46.81 126 PHE A O 1
ATOM 1025 N N . MET A 1 127 ? 12.571 3.335 -4.685 1.00 52.41 127 MET A N 1
ATOM 1026 C CA . MET A 1 127 ? 12.026 2.718 -5.909 1.00 52.41 127 MET A CA 1
ATOM 1027 C C . MET A 1 127 ? 12.356 3.550 -7.141 1.00 52.41 127 MET A C 1
ATOM 1029 O O . MET A 1 127 ? 12.944 3.020 -8.091 1.00 52.41 127 MET A O 1
ATOM 1033 N N . VAL A 1 128 ? 12.089 4.857 -7.048 1.00 57.47 128 VAL A N 1
ATOM 1034 C CA . VAL A 1 128 ? 12.474 5.858 -8.048 1.00 57.47 128 VAL A CA 1
ATOM 1035 C C . VAL A 1 128 ? 13.970 5.780 -8.332 1.00 57.47 128 VAL A C 1
ATOM 1037 O O . VAL A 1 128 ? 14.343 5.891 -9.485 1.00 57.47 128 VAL A O 1
ATOM 1040 N N . THR A 1 129 ? 14.824 5.487 -7.344 1.00 59.81 129 THR A N 1
ATOM 1041 C CA . THR A 1 129 ? 16.282 5.397 -7.530 1.00 59.81 129 THR A CA 1
ATOM 1042 C C . THR A 1 129 ? 16.738 4.234 -8.415 1.00 59.81 129 THR A C 1
ATOM 1044 O O . THR A 1 129 ? 17.705 4.401 -9.135 1.00 59.81 129 THR A O 1
ATOM 1047 N N . VAL A 1 130 ? 16.054 3.078 -8.436 1.00 64.12 130 VAL A N 1
ATOM 1048 C CA . VAL A 1 130 ? 16.404 1.961 -9.360 1.00 64.12 130 VAL A CA 1
ATOM 1049 C C . VAL A 1 130 ? 15.656 2.065 -10.683 1.00 64.12 130 VAL A C 1
ATOM 1051 O O . VAL A 1 130 ? 16.174 1.737 -11.752 1.00 64.12 130 VAL A O 1
ATOM 1054 N N . CYS A 1 131 ? 14.478 2.678 -10.669 1.00 65.12 131 CYS A N 1
ATOM 1055 C CA . CYS A 1 131 ? 13.976 3.324 -11.873 1.00 65.12 131 CYS A CA 1
ATOM 1056 C C . CYS A 1 131 ? 14.757 4.603 -12.206 1.00 65.12 131 CYS A C 1
ATOM 1058 O O . CYS A 1 131 ? 14.460 5.230 -13.212 1.00 65.12 131 CYS A O 1
ATOM 1060 N N . ALA A 1 132 ? 15.846 4.852 -11.467 1.00 64.75 132 ALA A N 1
ATOM 1061 C CA . ALA A 1 132 ? 16.979 5.658 -11.820 1.00 64.75 132 ALA A CA 1
ATOM 1062 C C . ALA A 1 132 ? 18.324 4.870 -11.917 1.00 64.75 132 ALA A C 1
ATOM 1064 O O . ALA A 1 132 ? 19.362 5.475 -11.708 1.00 64.75 132 ALA A O 1
ATOM 1065 N N . ASP A 1 133 ? 18.332 3.557 -12.289 1.00 66.12 133 ASP A N 1
ATOM 1066 C CA . ASP A 1 133 ? 19.532 2.689 -12.523 1.00 66.12 133 ASP A CA 1
ATOM 1067 C C . ASP A 1 133 ? 20.031 2.508 -13.989 1.00 66.12 133 ASP A C 1
ATOM 1069 O O . ASP A 1 133 ? 21.203 2.201 -14.171 1.00 66.12 133 ASP A O 1
ATOM 1073 N N . SER A 1 134 ? 19.239 2.689 -15.060 1.00 63.38 134 SER A N 1
ATOM 1074 C CA . SER A 1 134 ? 19.697 2.422 -16.459 1.00 63.38 134 SER A CA 1
ATOM 1075 C C . SER A 1 134 ? 19.096 3.308 -17.590 1.00 63.38 134 SER A C 1
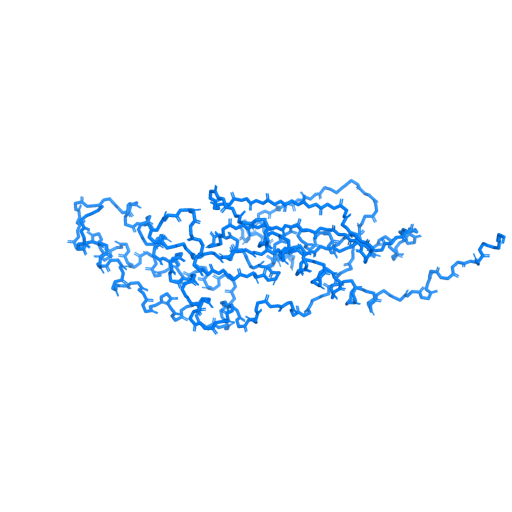ATOM 1077 O O . SER A 1 134 ? 18.227 2.861 -18.336 1.00 63.38 134 SER A O 1
ATOM 1079 N N . MET A 1 135 ? 19.517 4.577 -17.669 1.00 65.56 135 MET A N 1
ATOM 1080 C CA . MET A 1 135 ? 19.342 5.550 -18.774 1.00 65.56 135 MET A CA 1
ATOM 1081 C C . MET A 1 135 ? 20.119 6.869 -18.587 1.00 65.56 135 MET A C 1
ATOM 1083 O O . MET A 1 135 ? 20.686 7.277 -19.570 1.00 65.56 135 MET A O 1
ATOM 1087 N N . ALA A 1 136 ? 20.274 7.530 -17.426 1.00 68.69 136 ALA A N 1
ATOM 1088 C CA . ALA A 1 136 ? 21.241 8.657 -17.358 1.00 68.69 136 ALA A CA 1
ATOM 1089 C C . ALA A 1 136 ? 22.666 8.249 -17.778 1.00 68.69 136 ALA A C 1
ATOM 1091 O O . ALA A 1 136 ? 23.351 9.025 -18.423 1.00 68.69 136 ALA A O 1
ATOM 1092 N N . LEU A 1 137 ? 23.075 7.001 -17.520 1.00 66.88 137 LEU A N 1
ATOM 1093 C CA . LEU A 1 137 ? 24.298 6.422 -18.065 1.00 66.88 137 LEU A CA 1
ATOM 1094 C C . LEU A 1 137 ? 24.091 5.735 -19.424 1.00 66.88 137 LEU A C 1
ATOM 1096 O O . LEU A 1 137 ? 25.083 5.407 -20.041 1.00 66.88 137 LEU A O 1
ATOM 1100 N N . MET A 1 138 ? 22.869 5.571 -19.948 1.00 67.56 138 MET A N 1
ATOM 1101 C CA . MET A 1 138 ? 22.722 5.408 -21.408 1.00 67.56 138 MET A CA 1
ATOM 1102 C C . MET A 1 138 ? 22.974 6.764 -22.083 1.00 67.56 138 MET A C 1
ATOM 1104 O O . MET A 1 138 ? 23.794 6.853 -22.977 1.00 67.56 138 MET A O 1
ATOM 1108 N N . ASP A 1 139 ? 22.351 7.840 -21.607 1.00 69.94 139 ASP A N 1
ATOM 1109 C CA . ASP A 1 139 ? 22.459 9.206 -22.119 1.00 69.94 139 ASP A CA 1
ATOM 1110 C C . ASP A 1 139 ? 23.899 9.746 -22.058 1.00 69.94 139 ASP A C 1
ATOM 1112 O O . ASP A 1 139 ? 24.356 10.324 -23.040 1.00 69.94 139 ASP A O 1
ATOM 1116 N N . VAL A 1 140 ? 24.669 9.444 -20.996 1.00 72.38 140 VAL A N 1
ATOM 1117 C CA . VAL A 1 140 ? 26.134 9.676 -20.967 1.00 72.38 140 VAL A CA 1
ATOM 1118 C C . VAL A 1 140 ? 26.988 8.540 -21.573 1.00 72.38 140 VAL A C 1
ATOM 1120 O O . VAL A 1 140 ? 28.192 8.479 -21.343 1.00 72.38 140 VAL A O 1
ATOM 1123 N N . GLY A 1 141 ? 26.398 7.642 -22.368 1.00 66.19 141 GLY A N 1
ATOM 1124 C CA . GLY A 1 141 ? 27.112 6.745 -23.292 1.00 66.19 141 GLY A CA 1
ATOM 1125 C C . GLY A 1 141 ? 27.642 5.409 -22.745 1.00 66.19 141 GLY A C 1
ATOM 1126 O O . GLY A 1 141 ? 28.349 4.701 -23.460 1.00 66.19 141 GLY A O 1
ATOM 1127 N N . VAL A 1 142 ? 27.326 5.019 -21.509 1.00 69.38 142 VAL A N 1
ATOM 1128 C CA . VAL A 1 142 ? 27.761 3.745 -20.908 1.00 69.38 142 VAL A CA 1
ATOM 1129 C C . VAL A 1 142 ? 26.932 2.567 -21.432 1.00 69.38 142 VAL A C 1
ATOM 1131 O O . VAL A 1 142 ? 25.704 2.534 -21.347 1.00 69.38 142 VAL A O 1
ATOM 1134 N N . LEU A 1 143 ? 27.630 1.534 -21.907 1.00 61.81 143 LEU A N 1
ATOM 1135 C CA . LEU A 1 143 ? 27.044 0.309 -22.458 1.00 61.81 143 LEU A CA 1
ATOM 1136 C C . LEU A 1 143 ? 26.458 -0.605 -21.361 1.00 61.81 143 LEU A C 1
ATOM 1138 O O . LEU A 1 143 ? 27.071 -1.586 -20.935 1.00 61.81 143 LEU A O 1
ATOM 1142 N N . VAL A 1 144 ? 25.242 -0.295 -20.902 1.00 64.50 144 VAL A N 1
ATOM 1143 C CA . VAL A 1 144 ? 24.502 -1.126 -19.937 1.00 64.50 144 VAL A CA 1
ATOM 1144 C C . VAL A 1 144 ? 23.997 -2.406 -20.617 1.00 64.50 144 VAL A C 1
ATOM 1146 O O . VAL A 1 144 ? 23.132 -2.355 -21.488 1.00 64.50 144 VAL A O 1
ATOM 1149 N N . SER A 1 145 ? 24.486 -3.578 -20.195 1.00 70.31 145 SER A N 1
ATOM 1150 C CA . SER A 1 145 ? 24.269 -4.852 -20.909 1.00 70.31 145 SER A CA 1
ATOM 1151 C C . SER A 1 145 ? 22.796 -5.256 -21.072 1.00 70.31 145 SER A C 1
ATOM 1153 O O . SER A 1 145 ? 22.458 -5.935 -22.046 1.00 70.31 145 SER A O 1
ATOM 1155 N N . LYS A 1 146 ? 21.940 -4.897 -20.098 1.00 73.44 146 LYS A N 1
ATOM 1156 C CA . LYS A 1 146 ? 20.461 -4.923 -20.134 1.00 73.44 146 LYS A CA 1
ATOM 1157 C C . LYS A 1 146 ? 19.910 -3.884 -19.146 1.00 73.44 146 LYS A C 1
ATOM 1159 O O . LYS A 1 146 ? 20.492 -3.737 -18.073 1.00 73.44 146 LYS A O 1
ATOM 1164 N N . PRO A 1 147 ? 18.787 -3.210 -19.447 1.00 72.75 147 PRO A N 1
ATOM 1165 C CA . PRO A 1 147 ? 18.185 -2.242 -18.536 1.00 72.75 147 PRO A CA 1
ATOM 1166 C C . PRO A 1 147 ? 17.476 -2.924 -17.356 1.00 72.75 147 PRO A C 1
ATOM 1168 O O . PRO A 1 147 ? 16.764 -3.918 -17.533 1.00 72.75 147 PRO A O 1
ATOM 1171 N N . THR A 1 148 ? 17.641 -2.345 -16.167 1.00 76.56 148 THR A N 1
ATOM 1172 C CA . THR A 1 148 ? 17.075 -2.817 -14.893 1.00 76.56 148 THR A CA 1
ATOM 1173 C C . THR A 1 148 ? 15.992 -1.846 -14.415 1.00 76.56 148 THR A C 1
ATOM 1175 O O . THR A 1 148 ? 16.133 -0.626 -14.531 1.00 76.56 148 THR A O 1
ATOM 1178 N N . ALA A 1 149 ? 14.890 -2.375 -13.888 1.00 80.38 149 ALA A N 1
ATOM 1179 C CA . ALA A 1 149 ? 13.832 -1.617 -13.217 1.00 80.38 149 ALA A CA 1
ATOM 1180 C C . ALA A 1 149 ? 13.496 -2.256 -11.865 1.00 80.38 149 ALA A C 1
ATOM 1182 O O . ALA A 1 149 ? 13.912 -3.384 -11.592 1.00 80.38 149 ALA A O 1
ATOM 1183 N N . ARG A 1 150 ? 12.723 -1.548 -11.036 1.00 82.81 150 ARG A N 1
ATOM 1184 C CA . ARG A 1 150 ? 12.181 -2.059 -9.773 1.00 82.81 150 ARG A CA 1
ATOM 1185 C C . ARG A 1 150 ? 10.694 -1.751 -9.638 1.00 82.81 150 ARG A C 1
ATOM 1187 O O . ARG A 1 150 ? 10.255 -0.680 -10.032 1.00 82.81 150 ARG A O 1
ATOM 1194 N N . VAL A 1 151 ? 9.978 -2.668 -8.995 1.00 84.56 151 VAL A N 1
ATOM 1195 C CA . VAL A 1 151 ? 8.636 -2.475 -8.428 1.00 84.56 151 VAL A CA 1
ATOM 1196 C C . VAL A 1 151 ? 8.647 -2.879 -6.943 1.00 84.56 151 VAL A C 1
ATOM 1198 O O . VAL A 1 151 ? 9.514 -3.651 -6.519 1.00 84.56 151 VAL A O 1
ATOM 1201 N N . ALA A 1 152 ? 7.717 -2.358 -6.143 1.00 88.12 152 ALA A N 1
ATOM 1202 C CA . ALA A 1 152 ? 7.426 -2.859 -4.798 1.00 88.12 152 ALA A CA 1
ATOM 1203 C C . ALA A 1 152 ? 6.034 -3.490 -4.784 1.00 88.12 152 ALA A C 1
ATOM 1205 O O . ALA A 1 152 ? 5.104 -2.942 -5.375 1.00 88.12 152 ALA A O 1
ATOM 1206 N N . ILE A 1 153 ? 5.901 -4.647 -4.140 1.00 89.44 153 ILE A N 1
ATOM 1207 C CA . ILE A 1 153 ? 4.653 -5.408 -4.078 1.00 89.44 153 ILE A CA 1
ATOM 1208 C C . ILE A 1 153 ? 4.232 -5.552 -2.616 1.00 89.44 153 ILE A C 1
ATOM 1210 O O . ILE A 1 153 ? 4.920 -6.206 -1.825 1.00 89.44 153 ILE A O 1
ATOM 1214 N N . GLY A 1 154 ? 3.087 -4.974 -2.268 1.00 89.62 154 GLY A N 1
ATOM 1215 C CA . GLY A 1 154 ? 2.455 -5.121 -0.962 1.00 89.62 154 GLY A CA 1
ATOM 1216 C C . GLY A 1 154 ? 1.733 -6.455 -0.807 1.00 89.62 154 GLY A C 1
ATOM 1217 O O . GLY A 1 154 ? 1.433 -7.145 -1.782 1.00 89.62 154 GLY A O 1
ATOM 1218 N N . LEU A 1 155 ? 1.449 -6.824 0.436 1.00 89.50 155 LEU A N 1
ATOM 1219 C CA . LEU A 1 155 ? 0.452 -7.834 0.770 1.00 89.50 155 LEU A CA 1
ATOM 1220 C C . LEU A 1 155 ? -0.416 -7.310 1.910 1.00 89.50 155 LEU A C 1
ATOM 1222 O O . LEU A 1 155 ? 0.113 -6.776 2.888 1.00 89.50 155 LEU A O 1
ATOM 1226 N N . VAL A 1 156 ? -1.720 -7.524 1.788 1.00 90.31 156 VAL A N 1
ATOM 1227 C CA . VAL A 1 156 ? -2.683 -7.438 2.885 1.00 90.31 156 VAL A CA 1
ATOM 1228 C C . VAL A 1 156 ? -3.332 -8.810 3.022 1.00 90.31 156 VAL A C 1
ATOM 1230 O O . VAL A 1 156 ? -3.740 -9.400 2.027 1.00 90.31 156 VAL A O 1
ATOM 1233 N N . THR A 1 157 ? -3.394 -9.334 4.238 1.00 86.56 157 THR A N 1
ATOM 1234 C CA . THR A 1 157 ? -3.917 -10.667 4.568 1.00 86.56 157 THR A CA 1
ATOM 1235 C C . THR A 1 157 ? -5.075 -10.583 5.554 1.00 86.56 157 THR A C 1
ATOM 1237 O O . THR A 1 157 ? -5.155 -9.664 6.378 1.00 86.56 157 THR A O 1
ATOM 1240 N N . LYS A 1 158 ? -5.967 -11.566 5.485 1.00 83.31 158 LYS A N 1
ATOM 1241 C CA . LYS A 1 158 ? -7.067 -11.777 6.421 1.00 83.31 158 LYS A CA 1
ATOM 1242 C C . LYS A 1 158 ? -6.913 -13.181 7.008 1.00 83.31 158 LYS A C 1
ATOM 1244 O O . LYS A 1 158 ? -6.833 -14.148 6.256 1.00 83.31 158 LYS A O 1
ATOM 1249 N N . TYR A 1 159 ? -6.810 -13.291 8.331 1.00 79.44 159 TYR A N 1
ATOM 1250 C CA . TYR A 1 159 ? -6.671 -14.572 9.034 1.00 79.44 159 TYR A CA 1
ATOM 1251 C C . TYR A 1 159 ? -7.926 -14.865 9.841 1.00 79.44 159 TYR A C 1
ATOM 1253 O O . TYR A 1 159 ? -8.421 -13.994 10.559 1.00 79.44 159 TYR A O 1
ATOM 1261 N N . GLU A 1 160 ? -8.388 -16.108 9.787 1.00 71.44 160 GLU A N 1
ATOM 1262 C CA . GLU A 1 160 ? -9.544 -16.537 10.562 1.00 71.44 160 GLU A CA 1
ATOM 1263 C C . GLU A 1 160 ? -9.194 -16.601 12.063 1.00 71.44 160 GLU A C 1
ATOM 1265 O O . GLU A 1 160 ? -8.173 -17.169 12.457 1.00 71.44 160 GLU A O 1
ATOM 1270 N N . ASN A 1 161 ? -10.037 -16.012 12.922 1.00 63.97 161 ASN A N 1
ATOM 1271 C CA . ASN A 1 161 ? -9.939 -16.082 14.391 1.00 63.97 161 ASN A CA 1
ATOM 1272 C C . ASN A 1 161 ? -8.556 -15.719 14.993 1.00 63.97 161 ASN A C 1
ATOM 1274 O O . ASN A 1 161 ? -8.180 -16.232 16.047 1.00 63.97 161 ASN A O 1
ATOM 1278 N N . ASN A 1 162 ? -7.782 -14.843 14.333 1.00 57.34 162 ASN A N 1
ATOM 1279 C CA . ASN A 1 162 ? -6.374 -14.529 14.651 1.00 57.34 162 ASN A CA 1
ATOM 1280 C C . ASN A 1 162 ? -5.420 -15.750 14.653 1.00 57.34 162 ASN A C 1
ATOM 1282 O O . ASN A 1 162 ? -4.278 -15.655 15.111 1.00 57.34 162 ASN A O 1
ATOM 1286 N N . ALA A 1 163 ? -5.848 -16.896 14.119 1.00 60.91 163 ALA A N 1
ATOM 1287 C CA . ALA A 1 163 ? -5.042 -18.102 14.026 1.00 60.91 163 ALA A CA 1
ATOM 1288 C C . ALA A 1 163 ? -4.167 -18.054 12.764 1.00 60.91 163 ALA A C 1
ATOM 1290 O O . ALA A 1 163 ? -4.619 -18.321 11.652 1.00 60.91 163 ALA A O 1
ATOM 1291 N N . THR A 1 164 ? -2.869 -17.808 12.944 1.00 59.00 164 THR A N 1
ATOM 1292 C CA . THR A 1 164 ? -1.846 -17.659 11.881 1.00 59.00 164 THR A CA 1
ATOM 1293 C C . THR A 1 164 ? -1.637 -18.884 10.972 1.00 59.00 164 THR A C 1
ATOM 1295 O O . THR A 1 164 ? -0.757 -18.879 10.114 1.00 59.00 164 THR A O 1
ATOM 1298 N N . ARG A 1 165 ? -2.433 -19.946 11.148 1.00 60.25 165 ARG A N 1
ATOM 1299 C CA . ARG A 1 165 ? -2.456 -21.161 10.320 1.00 60.25 165 ARG A CA 1
ATOM 1300 C C . ARG A 1 165 ? -3.512 -21.126 9.210 1.00 60.25 165 ARG A C 1
ATOM 1302 O O . ARG A 1 165 ? -3.370 -21.877 8.251 1.00 60.25 165 ARG A O 1
ATOM 1309 N N . HIS A 1 166 ? -4.535 -20.277 9.327 1.00 68.56 166 HIS A N 1
ATOM 1310 C CA . HIS A 1 166 ? -5.657 -20.216 8.389 1.00 68.56 166 HIS A CA 1
ATOM 1311 C C . HIS A 1 166 ? -5.770 -18.810 7.793 1.00 68.56 166 HIS A C 1
ATOM 1313 O O . HIS A 1 166 ? -6.349 -17.897 8.381 1.00 68.56 166 HIS A O 1
ATOM 1319 N N . LEU A 1 167 ? -5.152 -18.646 6.621 1.00 74.00 167 LEU A N 1
ATOM 1320 C CA . LEU A 1 167 ? -5.345 -17.488 5.755 1.00 74.00 167 LEU A CA 1
ATOM 1321 C C . LEU A 1 167 ? -6.722 -17.626 5.091 1.00 74.00 167 LEU A C 1
ATOM 1323 O O . LEU A 1 167 ? -6.945 -18.579 4.349 1.00 74.00 167 LEU A O 1
ATOM 1327 N N . GLU A 1 168 ? -7.623 -16.697 5.391 1.00 79.00 168 GLU A N 1
ATOM 1328 C CA . GLU A 1 168 ? -8.977 -16.633 4.836 1.00 79.00 168 GLU A CA 1
ATOM 1329 C C . GLU A 1 168 ? -8.953 -15.999 3.438 1.00 79.00 168 GLU A C 1
ATOM 1331 O O . GLU A 1 168 ? -9.513 -16.550 2.495 1.00 79.00 168 GLU A O 1
ATOM 1336 N N . ASP A 1 169 ? -8.266 -14.858 3.306 1.00 82.81 169 ASP A N 1
ATOM 1337 C CA . ASP A 1 169 ? -8.210 -14.052 2.081 1.00 82.81 169 ASP A CA 1
ATOM 1338 C C . ASP A 1 169 ? -6.923 -13.197 2.031 1.00 82.81 169 ASP A C 1
ATOM 1340 O O . ASP A 1 169 ? -6.266 -12.976 3.058 1.00 82.81 169 ASP A O 1
ATOM 1344 N N . TYR A 1 170 ? -6.530 -12.713 0.850 1.00 87.06 170 TYR A N 1
ATOM 1345 C CA . TYR A 1 170 ? -5.377 -11.828 0.671 1.00 87.06 170 TYR A CA 1
ATOM 1346 C C . TYR A 1 170 ? -5.443 -10.967 -0.601 1.00 87.06 170 TYR A C 1
ATOM 1348 O O . TYR A 1 170 ? -5.820 -11.419 -1.677 1.00 87.06 170 TYR A O 1
ATOM 1356 N N . CYS A 1 171 ? -4.958 -9.729 -0.496 1.00 86.06 171 CYS A N 1
ATOM 1357 C CA . CYS A 1 171 ? -4.796 -8.797 -1.612 1.00 86.06 171 CYS A CA 1
ATOM 1358 C C . CYS A 1 171 ? -3.308 -8.523 -1.878 1.00 86.06 171 CYS A C 1
ATOM 1360 O O . CYS A 1 171 ? -2.569 -8.098 -0.984 1.00 86.06 171 CYS A O 1
ATOM 1362 N N . ILE A 1 172 ? -2.865 -8.731 -3.123 1.00 87.06 172 ILE A N 1
ATOM 1363 C CA . ILE A 1 172 ? -1.515 -8.385 -3.593 1.00 87.06 172 ILE A CA 1
ATOM 1364 C C . ILE A 1 172 ? -1.565 -7.025 -4.292 1.00 87.06 172 ILE A C 1
ATOM 1366 O O . ILE A 1 172 ? -2.138 -6.906 -5.372 1.00 87.06 172 ILE A O 1
ATOM 1370 N N . LEU A 1 173 ? -0.931 -6.014 -3.696 1.00 87.00 173 LEU A N 1
ATOM 1371 C CA . LEU A 1 173 ? -0.927 -4.640 -4.205 1.00 87.00 173 LEU A CA 1
ATOM 1372 C C . LEU A 1 173 ? 0.344 -4.366 -5.018 1.00 87.00 173 LEU A C 1
ATOM 1374 O O . LEU A 1 173 ? 1.452 -4.614 -4.540 1.00 87.00 173 LEU A O 1
ATOM 1378 N N . THR A 1 174 ? 0.203 -3.841 -6.235 1.00 86.06 174 THR A N 1
ATOM 1379 C CA . THR A 1 174 ? 1.343 -3.517 -7.109 1.00 86.06 174 THR A CA 1
ATOM 1380 C C . THR A 1 174 ? 1.688 -2.029 -7.038 1.00 86.06 174 THR A C 1
ATOM 1382 O O . THR A 1 174 ? 0.824 -1.203 -7.309 1.00 86.06 174 THR A O 1
ATOM 1385 N N . ASP A 1 175 ? 2.958 -1.701 -6.773 1.00 84.50 175 ASP A N 1
ATOM 1386 C CA . ASP A 1 175 ? 3.482 -0.326 -6.673 1.00 84.50 175 ASP A CA 1
ATOM 1387 C C . ASP A 1 175 ? 2.853 0.478 -5.520 1.00 84.50 175 ASP A C 1
ATOM 1389 O O . ASP A 1 175 ? 2.159 1.476 -5.717 1.00 84.50 175 ASP A O 1
ATOM 1393 N N . ILE A 1 176 ? 3.065 -0.023 -4.299 1.00 84.38 176 ILE A N 1
ATOM 1394 C CA . ILE A 1 176 ? 2.416 0.460 -3.072 1.00 84.38 176 ILE A CA 1
ATOM 1395 C C . ILE A 1 176 ? 2.795 1.880 -2.637 1.00 84.38 176 ILE A C 1
ATOM 1397 O O . ILE A 1 176 ? 3.945 2.319 -2.730 1.00 84.38 176 ILE A O 1
ATOM 1401 N N . LEU A 1 177 ? 1.809 2.556 -2.050 1.00 83.44 177 LEU A N 1
ATOM 1402 C CA . LEU A 1 177 ? 1.960 3.795 -1.296 1.00 83.44 177 LEU A CA 1
ATOM 1403 C C . LEU A 1 177 ? 2.586 3.537 0.087 1.00 83.44 177 LEU A C 1
ATOM 1405 O O . LEU A 1 177 ? 2.455 2.460 0.666 1.00 83.44 177 LEU A O 1
ATOM 1409 N N . GLY A 1 178 ? 3.184 4.568 0.695 1.00 81.88 178 GLY A N 1
ATOM 1410 C CA . GLY A 1 178 ? 3.736 4.466 2.058 1.00 81.88 178 GLY A CA 1
ATOM 1411 C C . GLY A 1 178 ? 2.695 4.134 3.142 1.00 81.88 178 GLY A C 1
ATOM 1412 O O . GLY A 1 178 ? 3.027 3.502 4.143 1.00 81.88 178 GLY A O 1
ATOM 1413 N N . ILE A 1 179 ? 1.423 4.496 2.930 1.00 85.56 179 ILE A N 1
ATOM 1414 C CA . ILE A 1 179 ? 0.319 4.086 3.814 1.00 85.56 179 ILE A CA 1
ATOM 1415 C C . ILE A 1 179 ? -0.002 2.590 3.671 1.00 85.56 179 ILE A C 1
ATOM 1417 O O . ILE A 1 179 ? -0.284 1.932 4.665 1.00 85.56 179 ILE A O 1
ATOM 1421 N N . GLU A 1 180 ? 0.127 2.020 2.474 1.00 87.31 180 GLU A N 1
ATOM 1422 C CA . GLU A 1 180 ? -0.095 0.590 2.211 1.00 87.31 180 GLU A CA 1
ATOM 1423 C C . GLU A 1 180 ? 1.066 -0.270 2.727 1.00 87.31 180 GLU A C 1
ATOM 1425 O O . GLU A 1 180 ? 0.844 -1.379 3.204 1.00 87.31 180 GLU A O 1
ATOM 1430 N N . ASP A 1 181 ? 2.292 0.263 2.720 1.00 88.06 181 ASP A N 1
ATOM 1431 C CA . ASP A 1 181 ? 3.455 -0.319 3.408 1.00 88.06 181 ASP A CA 1
ATOM 1432 C C . ASP A 1 181 ? 3.216 -0.383 4.937 1.00 88.06 181 ASP A C 1
ATOM 1434 O O . ASP A 1 181 ? 3.419 -1.419 5.576 1.00 88.06 181 ASP A O 1
ATOM 1438 N N . CYS A 1 182 ? 2.702 0.698 5.538 1.00 88.12 182 CYS A N 1
ATOM 1439 C CA . CYS A 1 182 ? 2.396 0.776 6.973 1.00 88.12 182 CYS A CA 1
ATOM 1440 C C . CYS A 1 182 ? 1.204 -0.119 7.393 1.00 88.12 182 CYS A C 1
ATOM 1442 O O . CYS A 1 182 ? 1.281 -0.900 8.351 1.00 88.12 182 CYS A O 1
ATOM 1444 N N . MET A 1 183 ? 0.097 -0.054 6.648 1.00 90.19 183 MET A N 1
ATOM 1445 C CA . MET A 1 183 ? -1.132 -0.803 6.936 1.00 90.19 183 MET A CA 1
ATOM 1446 C C . MET A 1 183 ? -1.102 -2.252 6.420 1.00 90.19 183 MET A C 1
ATOM 1448 O O . MET A 1 183 ? -1.939 -3.061 6.825 1.00 90.19 183 MET A O 1
ATOM 1452 N N . GLY A 1 184 ? -0.125 -2.616 5.589 1.00 90.50 184 GLY A N 1
ATOM 1453 C CA . GLY A 1 184 ? 0.078 -3.968 5.072 1.00 90.50 184 GLY A CA 1
ATOM 1454 C C . GLY A 1 184 ? 0.803 -4.927 6.021 1.00 90.50 184 GLY A C 1
ATOM 1455 O O . GLY A 1 184 ? 1.008 -4.644 7.206 1.00 90.50 184 GLY A O 1
ATOM 1456 N N . ASP A 1 185 ? 1.165 -6.082 5.460 1.00 91.25 185 ASP A N 1
ATOM 1457 C CA . ASP A 1 185 ? 1.787 -7.226 6.147 1.00 91.25 185 ASP A CA 1
ATOM 1458 C C . ASP A 1 185 ? 3.137 -7.646 5.556 1.00 91.25 185 ASP A C 1
ATOM 1460 O O . ASP A 1 185 ? 3.885 -8.395 6.184 1.00 91.25 185 ASP A O 1
ATOM 1464 N N . MET A 1 186 ? 3.441 -7.213 4.330 1.00 89.06 186 MET A N 1
ATOM 1465 C CA . MET A 1 186 ? 4.703 -7.515 3.661 1.00 89.06 186 MET A CA 1
ATOM 1466 C C . MET A 1 186 ? 4.980 -6.523 2.535 1.00 89.06 186 MET A C 1
ATOM 1468 O O . MET A 1 186 ? 4.223 -6.470 1.561 1.00 89.06 186 MET A O 1
ATOM 1472 N N . ASP A 1 187 ? 6.115 -5.841 2.612 1.00 90.31 187 ASP A N 1
ATOM 1473 C CA . ASP A 1 187 ? 6.683 -5.072 1.508 1.00 90.31 187 ASP A CA 1
ATOM 1474 C C . ASP A 1 187 ? 7.733 -5.925 0.781 1.00 90.31 187 ASP A C 1
ATOM 1476 O O . ASP A 1 187 ? 8.641 -6.483 1.393 1.00 90.31 187 ASP A O 1
ATOM 1480 N N . MET A 1 188 ? 7.601 -6.058 -0.539 1.00 88.31 188 MET A N 1
ATOM 1481 C CA . MET A 1 188 ? 8.532 -6.828 -1.363 1.00 88.31 188 MET A CA 1
ATOM 1482 C C . MET A 1 188 ? 9.062 -5.980 -2.520 1.00 88.31 188 MET A C 1
ATOM 1484 O O . MET A 1 188 ? 8.439 -5.874 -3.578 1.00 88.31 188 MET A O 1
ATOM 1488 N N . LYS A 1 189 ? 10.244 -5.395 -2.324 1.00 88.25 189 LYS A N 1
ATOM 1489 C CA . LYS A 1 189 ? 10.969 -4.559 -3.289 1.00 88.25 189 LYS A CA 1
ATOM 1490 C C . LYS A 1 189 ? 11.828 -5.446 -4.197 1.00 88.25 189 LYS A C 1
ATOM 1492 O O . LYS A 1 189 ? 12.832 -6.007 -3.762 1.00 88.25 189 LYS A O 1
ATOM 1497 N N . VAL A 1 190 ? 11.464 -5.543 -5.478 1.00 87.12 190 VAL A N 1
ATOM 1498 C CA . VAL A 1 190 ? 12.103 -6.440 -6.460 1.00 87.12 190 VAL A CA 1
ATOM 1499 C C . VAL A 1 190 ? 12.682 -5.655 -7.631 1.00 87.12 190 VAL A C 1
ATOM 1501 O O . VAL A 1 190 ? 11.957 -4.953 -8.334 1.00 87.12 190 VAL A O 1
ATOM 1504 N N . ALA A 1 191 ? 13.985 -5.809 -7.870 1.00 87.06 191 ALA A N 1
ATOM 1505 C CA . ALA A 1 191 ? 14.702 -5.226 -9.000 1.00 87.06 191 ALA A CA 1
ATOM 1506 C C . ALA A 1 191 ? 15.132 -6.300 -10.012 1.00 87.06 191 ALA A C 1
ATOM 1508 O O . ALA A 1 191 ? 15.481 -7.423 -9.637 1.00 87.06 191 ALA A O 1
ATOM 1509 N N . GLY A 1 192 ? 15.144 -5.964 -11.302 1.00 84.00 192 GLY A N 1
ATOM 1510 C CA . GLY A 1 192 ? 15.641 -6.865 -12.339 1.00 84.00 192 GLY A CA 1
ATOM 1511 C C . GLY A 1 192 ? 15.515 -6.351 -13.769 1.00 84.00 192 GLY A C 1
ATOM 1512 O O . GLY A 1 192 ? 14.978 -5.277 -14.030 1.00 84.00 192 GLY A O 1
ATOM 1513 N N . THR A 1 193 ? 15.971 -7.179 -14.706 1.00 83.31 193 THR A N 1
ATOM 1514 C CA . THR A 1 193 ? 15.821 -6.972 -16.157 1.00 83.31 193 THR A CA 1
ATOM 1515 C C . THR A 1 193 ? 14.635 -7.798 -16.679 1.00 83.31 193 THR A C 1
ATOM 1517 O O . THR A 1 193 ? 14.025 -8.564 -15.926 1.00 83.31 193 THR A O 1
ATOM 1520 N N . ARG A 1 194 ? 14.321 -7.737 -17.983 1.00 83.88 194 ARG A N 1
ATOM 1521 C CA . ARG A 1 194 ? 13.296 -8.624 -18.580 1.00 83.88 194 ARG A CA 1
ATOM 1522 C C . ARG A 1 194 ? 13.603 -10.119 -18.403 1.00 83.88 194 ARG A C 1
ATOM 1524 O O . ARG A 1 194 ? 12.679 -10.914 -18.338 1.00 83.88 194 ARG A O 1
ATOM 1531 N N . ARG A 1 195 ? 14.881 -10.506 -18.284 1.00 81.94 195 ARG A N 1
ATOM 1532 C CA . ARG A 1 195 ? 15.311 -11.916 -18.180 1.00 81.94 195 ARG A CA 1
ATOM 1533 C C . ARG A 1 195 ? 15.301 -12.507 -16.765 1.00 81.94 195 ARG A C 1
ATOM 1535 O O . ARG A 1 195 ? 15.553 -13.698 -16.635 1.00 81.94 195 ARG A O 1
ATOM 1542 N N . GLY A 1 196 ? 15.072 -11.712 -15.720 1.00 83.81 196 GLY A N 1
ATOM 1543 C CA . GLY A 1 196 ? 15.111 -12.202 -14.337 1.00 83.81 196 GLY A CA 1
ATOM 1544 C C . GLY A 1 196 ? 15.255 -11.090 -13.303 1.00 83.81 196 GLY A C 1
ATOM 1545 O O . GLY A 1 196 ? 15.142 -9.906 -13.632 1.00 83.81 196 GLY A O 1
ATOM 1546 N N . PHE A 1 197 ? 15.491 -11.470 -12.051 1.00 87.12 197 PHE A N 1
ATOM 1547 C CA . PHE A 1 197 ? 15.746 -10.545 -10.946 1.00 87.12 197 PHE A CA 1
ATOM 1548 C C . PHE A 1 197 ? 17.247 -10.362 -10.702 1.00 87.12 197 PHE A C 1
ATOM 1550 O O . PHE A 1 197 ? 18.044 -11.247 -11.000 1.00 87.12 197 PHE A O 1
ATOM 1557 N N . THR A 1 198 ? 17.621 -9.197 -10.178 1.00 83.62 198 THR A N 1
ATOM 1558 C CA . THR A 1 198 ? 18.997 -8.844 -9.786 1.00 83.62 198 THR A CA 1
ATOM 1559 C C . THR A 1 198 ? 19.106 -8.509 -8.300 1.00 83.62 198 THR A C 1
ATOM 1561 O O . THR A 1 198 ? 20.192 -8.609 -7.742 1.00 83.62 198 THR A O 1
ATOM 1564 N N . ALA A 1 199 ? 17.999 -8.130 -7.652 1.00 86.94 199 ALA A N 1
ATOM 1565 C CA . ALA A 1 199 ? 17.898 -8.009 -6.201 1.00 86.94 199 ALA A CA 1
ATOM 1566 C C . ALA A 1 199 ? 16.442 -8.194 -5.747 1.00 86.94 199 ALA A C 1
ATOM 1568 O O . ALA A 1 199 ? 15.512 -7.743 -6.420 1.00 86.94 199 ALA A O 1
ATOM 1569 N N . ILE A 1 200 ? 16.256 -8.812 -4.583 1.00 88.81 200 ILE A N 1
ATOM 1570 C CA . ILE A 1 200 ? 14.979 -8.907 -3.870 1.00 88.81 200 ILE A CA 1
ATOM 1571 C C . ILE A 1 200 ? 15.250 -8.463 -2.432 1.00 88.81 200 ILE A C 1
ATOM 1573 O O . ILE A 1 200 ? 16.207 -8.927 -1.818 1.00 88.81 200 ILE A O 1
ATOM 1577 N N . HIS A 1 201 ? 14.413 -7.576 -1.906 1.00 90.81 201 HIS A N 1
ATOM 1578 C CA . HIS A 1 201 ? 14.347 -7.248 -0.486 1.00 90.81 201 HIS A CA 1
ATOM 1579 C C . HIS A 1 201 ? 12.892 -7.421 -0.046 1.00 90.81 201 HIS A C 1
ATOM 1581 O O . HIS A 1 201 ? 11.991 -6.871 -0.679 1.00 90.81 201 HIS A O 1
ATOM 1587 N N . ALA A 1 202 ? 12.669 -8.233 0.982 1.00 89.94 202 ALA A N 1
ATOM 1588 C CA . ALA A 1 202 ? 11.348 -8.590 1.474 1.00 89.94 202 ALA A CA 1
ATOM 1589 C C . ALA A 1 202 ? 11.292 -8.344 2.983 1.00 89.94 202 ALA A C 1
ATOM 1591 O O . ALA A 1 202 ? 11.980 -9.026 3.740 1.00 89.94 202 ALA A O 1
ATOM 1592 N N . ASP A 1 203 ? 10.484 -7.370 3.388 1.00 91.19 203 ASP A N 1
ATOM 1593 C CA . ASP A 1 203 ? 10.152 -7.092 4.782 1.00 91.19 203 ASP A CA 1
ATOM 1594 C C . ASP A 1 203 ? 8.850 -7.827 5.137 1.00 91.19 203 ASP A C 1
ATOM 1596 O O . ASP A 1 203 ? 7.843 -7.704 4.432 1.00 91.19 203 ASP A O 1
ATOM 1600 N N . PHE A 1 204 ? 8.884 -8.628 6.202 1.00 88.50 204 PHE A N 1
ATOM 1601 C CA . PHE A 1 204 ? 7.797 -9.507 6.635 1.00 88.50 204 PHE A CA 1
ATOM 1602 C C . PHE A 1 204 ? 7.261 -9.026 7.985 1.00 88.50 204 PHE A C 1
ATOM 1604 O O . PHE A 1 204 ? 7.912 -9.188 9.015 1.00 88.50 204 PHE A O 1
ATOM 1611 N N . LYS A 1 205 ? 6.051 -8.460 7.979 1.00 87.94 205 LYS A N 1
ATOM 1612 C CA . LYS A 1 205 ? 5.388 -7.884 9.162 1.00 87.94 205 LYS A CA 1
ATOM 1613 C C . LYS A 1 205 ? 4.332 -8.829 9.747 1.00 87.94 205 LYS A C 1
ATOM 1615 O O . LYS A 1 205 ? 4.036 -8.757 10.935 1.00 87.94 205 LYS A O 1
ATOM 1620 N N . ALA A 1 206 ? 3.790 -9.740 8.934 1.00 83.69 206 ALA A N 1
ATOM 1621 C CA . ALA A 1 206 ? 3.031 -10.896 9.413 1.00 83.69 206 ALA A CA 1
ATOM 1622 C C . ALA A 1 206 ? 3.965 -12.029 9.899 1.00 83.69 206 ALA A C 1
ATOM 1624 O O . ALA A 1 206 ? 5.009 -12.261 9.288 1.00 83.69 206 ALA A O 1
ATOM 1625 N N . PRO A 1 207 ? 3.570 -12.801 10.933 1.00 76.25 207 PRO A N 1
ATOM 1626 C CA . PRO A 1 207 ? 4.388 -13.866 11.534 1.00 76.25 207 PRO A CA 1
ATOM 1627 C C . PRO A 1 207 ? 4.559 -15.127 10.661 1.00 76.25 207 PRO A C 1
ATOM 1629 O O . PRO A 1 207 ? 5.222 -16.077 11.073 1.00 76.25 207 PRO A O 1
ATOM 1632 N N . GLY A 1 208 ? 3.958 -15.164 9.472 1.00 79.81 208 GLY A N 1
ATOM 1633 C CA . GLY A 1 208 ? 4.110 -16.226 8.481 1.00 79.81 208 GLY A CA 1
ATOM 1634 C C . GLY A 1 208 ? 3.269 -15.920 7.244 1.00 79.81 208 GLY A C 1
ATOM 1635 O O . GLY A 1 208 ? 2.202 -15.328 7.364 1.00 79.81 208 GLY A O 1
ATOM 1636 N N . ILE A 1 209 ? 3.751 -16.291 6.055 1.00 83.69 209 ILE A N 1
ATOM 1637 C CA . ILE A 1 209 ? 3.042 -16.097 4.778 1.00 83.69 209 ILE A CA 1
ATOM 1638 C C . ILE A 1 209 ? 3.175 -17.388 3.954 1.00 83.69 209 ILE A C 1
ATOM 1640 O O . ILE A 1 209 ? 4.298 -17.877 3.802 1.00 83.69 209 ILE A O 1
ATOM 1644 N N . PRO A 1 210 ? 2.080 -17.954 3.408 1.00 82.38 210 PRO A N 1
ATOM 1645 C CA . PRO A 1 210 ? 2.148 -19.153 2.575 1.00 82.38 210 PRO A CA 1
ATOM 1646 C C . PRO A 1 210 ? 3.020 -18.967 1.322 1.00 82.38 210 PRO A C 1
ATOM 1648 O O . PRO A 1 210 ? 2.938 -17.951 0.627 1.00 82.38 210 PRO A O 1
ATOM 1651 N N . LEU A 1 211 ? 3.842 -19.970 0.996 1.00 84.50 211 LEU A N 1
ATOM 1652 C CA . LEU A 1 211 ? 4.821 -19.883 -0.098 1.00 84.50 211 LEU A CA 1
ATOM 1653 C C . LEU A 1 211 ? 4.170 -19.640 -1.472 1.00 84.50 211 LEU A C 1
ATOM 1655 O O . LEU A 1 211 ? 4.736 -18.927 -2.295 1.00 84.50 211 LEU A O 1
ATOM 1659 N N . ASN A 1 212 ? 2.968 -20.169 -1.714 1.00 81.00 212 ASN A N 1
ATOM 1660 C CA . ASN A 1 212 ? 2.203 -19.910 -2.938 1.00 81.00 212 ASN A CA 1
ATOM 1661 C C . ASN A 1 212 ? 1.855 -18.420 -3.109 1.00 81.00 212 ASN A C 1
ATOM 1663 O O . ASN A 1 212 ? 1.967 -17.904 -4.217 1.00 81.00 212 ASN A O 1
ATOM 1667 N N . VAL A 1 213 ? 1.524 -17.714 -2.021 1.00 84.50 213 VAL A N 1
ATOM 1668 C CA . VAL A 1 213 ? 1.259 -16.265 -2.048 1.00 84.50 213 VAL A CA 1
ATOM 1669 C C . VAL A 1 213 ? 2.540 -15.500 -2.386 1.00 84.50 213 VAL A C 1
ATOM 1671 O O . VAL A 1 213 ? 2.519 -14.596 -3.217 1.00 84.50 213 VAL A O 1
ATOM 1674 N N . VAL A 1 214 ? 3.686 -15.898 -1.820 1.00 86.19 214 VAL A N 1
ATOM 1675 C CA . VAL A 1 214 ? 4.995 -15.306 -2.167 1.00 86.19 214 VAL A CA 1
ATOM 1676 C C . VAL A 1 214 ? 5.342 -15.543 -3.644 1.00 86.19 214 VAL A C 1
ATOM 1678 O O . VAL A 1 214 ? 5.818 -14.626 -4.315 1.00 86.19 214 VAL A O 1
ATOM 1681 N N . MET A 1 215 ? 5.050 -16.729 -4.185 1.00 86.62 215 MET A N 1
ATOM 1682 C CA . MET A 1 215 ? 5.244 -17.029 -5.609 1.00 86.62 215 MET A CA 1
ATOM 1683 C C . MET A 1 215 ? 4.331 -16.188 -6.514 1.00 86.62 215 MET A C 1
ATOM 1685 O O . MET A 1 215 ? 4.809 -15.665 -7.521 1.00 86.62 215 MET A O 1
ATOM 1689 N N . GLU A 1 216 ? 3.061 -15.966 -6.152 1.00 85.50 216 GLU A N 1
ATOM 1690 C CA . GLU A 1 216 ? 2.199 -15.052 -6.915 1.00 85.50 216 GLU A CA 1
ATOM 1691 C C . GLU A 1 216 ? 2.701 -13.602 -6.826 1.00 85.50 216 GLU A C 1
ATOM 1693 O O . GLU A 1 216 ? 2.796 -12.927 -7.854 1.00 85.50 216 GLU A O 1
ATOM 1698 N N . LYS A 1 217 ? 3.131 -13.130 -5.643 1.00 85.62 217 LYS A N 1
ATOM 1699 C CA . LYS A 1 217 ? 3.765 -11.805 -5.507 1.00 85.62 217 LYS A CA 1
ATOM 1700 C C . LYS A 1 217 ? 4.977 -11.662 -6.433 1.00 85.62 217 LYS A C 1
ATOM 1702 O O . LYS A 1 217 ? 5.175 -10.585 -6.993 1.00 85.62 217 LYS A O 1
ATOM 1707 N N . LEU A 1 218 ? 5.779 -12.715 -6.625 1.00 89.44 218 LEU A N 1
ATOM 1708 C CA . LEU A 1 218 ? 6.919 -12.717 -7.554 1.00 89.44 218 LEU A CA 1
ATOM 1709 C C . LEU A 1 218 ? 6.490 -12.724 -9.033 1.00 89.44 218 LEU A C 1
ATOM 1711 O O . LEU A 1 218 ? 7.177 -12.123 -9.866 1.00 89.44 218 LEU A O 1
ATOM 1715 N N . GLN A 1 219 ? 5.339 -13.315 -9.370 1.00 89.38 219 GLN A N 1
ATOM 1716 C CA . GLN A 1 219 ? 4.748 -13.166 -10.702 1.00 89.38 219 GLN A CA 1
ATOM 1717 C C . GLN A 1 219 ? 4.277 -11.723 -10.935 1.00 89.38 219 GLN A C 1
ATOM 1719 O O . GLN A 1 219 ? 4.763 -11.085 -11.868 1.00 89.38 219 GLN A O 1
ATOM 1724 N N . LYS A 1 220 ? 3.468 -11.141 -10.032 1.00 86.12 220 LYS A N 1
ATOM 1725 C CA . LYS A 1 220 ? 3.060 -9.720 -10.129 1.00 86.12 220 LYS A CA 1
ATOM 1726 C C . LYS A 1 220 ? 4.273 -8.778 -10.169 1.00 86.12 220 LYS A C 1
ATOM 1728 O O . LYS A 1 220 ? 4.269 -7.793 -10.908 1.00 86.12 220 LYS A O 1
ATOM 1733 N N . ALA A 1 221 ? 5.341 -9.094 -9.426 1.00 87.50 221 ALA A N 1
ATOM 1734 C CA . ALA A 1 221 ? 6.612 -8.370 -9.485 1.00 87.50 221 ALA A CA 1
ATOM 1735 C C . ALA A 1 221 ? 7.263 -8.447 -10.872 1.00 87.50 221 ALA A C 1
ATOM 1737 O O . ALA A 1 221 ? 7.822 -7.456 -11.339 1.00 87.50 221 ALA A O 1
ATOM 1738 N N . THR A 1 222 ? 7.194 -9.598 -11.545 1.00 88.62 222 THR A N 1
ATOM 1739 C CA . THR A 1 222 ? 7.677 -9.760 -12.924 1.00 88.62 222 THR A CA 1
ATOM 1740 C C . THR A 1 222 ? 6.860 -8.913 -13.892 1.00 88.62 222 THR A C 1
ATOM 1742 O O . THR A 1 222 ? 7.453 -8.193 -14.699 1.00 88.62 222 THR A O 1
ATOM 1745 N N . ASP A 1 223 ? 5.535 -8.938 -13.772 1.00 86.25 223 ASP A N 1
ATOM 1746 C CA . ASP A 1 223 ? 4.611 -8.220 -14.654 1.00 86.25 223 ASP A CA 1
ATOM 1747 C C . ASP A 1 223 ? 4.773 -6.696 -14.505 1.00 86.25 223 ASP A C 1
ATOM 1749 O O . ASP A 1 223 ? 5.012 -5.990 -15.487 1.00 86.25 223 ASP A O 1
ATOM 1753 N N . GLY A 1 224 ? 4.742 -6.187 -13.266 1.00 84.31 224 GLY A N 1
ATOM 1754 C CA . GLY A 1 224 ? 4.924 -4.764 -12.952 1.00 84.31 224 GLY A CA 1
ATOM 1755 C C . GLY A 1 224 ? 6.302 -4.239 -13.366 1.00 84.31 224 GLY A C 1
ATOM 1756 O O . GLY A 1 224 ? 6.398 -3.236 -14.070 1.00 84.31 224 GLY A O 1
ATOM 1757 N N . LYS A 1 225 ? 7.378 -4.968 -13.033 1.00 85.75 225 LYS A N 1
ATOM 1758 C CA . LYS A 1 225 ? 8.744 -4.678 -13.511 1.00 85.75 225 LYS A CA 1
ATOM 1759 C C . LYS A 1 225 ? 8.809 -4.621 -15.039 1.00 85.75 225 LYS A C 1
ATOM 1761 O O . LYS A 1 225 ? 9.530 -3.785 -15.578 1.00 85.75 225 LYS A O 1
ATOM 1766 N N . THR A 1 226 ? 8.092 -5.503 -15.738 1.00 84.56 226 THR A N 1
ATOM 1767 C CA . THR A 1 226 ? 8.100 -5.547 -17.207 1.00 84.56 226 THR A CA 1
ATOM 1768 C C . THR A 1 226 ? 7.383 -4.334 -17.793 1.00 84.56 226 THR A C 1
ATOM 1770 O O . THR A 1 226 ? 8.015 -3.626 -18.568 1.00 84.56 226 THR A O 1
ATOM 1773 N N . LYS A 1 227 ? 6.174 -3.989 -17.315 1.00 82.69 227 LYS A N 1
ATOM 1774 C CA . LYS A 1 227 ? 5.476 -2.742 -17.693 1.00 82.69 227 LYS A CA 1
ATOM 1775 C C . LYS A 1 227 ? 6.357 -1.499 -17.498 1.00 82.69 227 LYS A C 1
ATOM 1777 O O . LYS A 1 227 ? 6.457 -0.665 -18.394 1.00 82.69 227 LYS A O 1
ATOM 1782 N N . ILE A 1 228 ? 7.061 -1.402 -16.366 1.00 79.38 228 ILE A N 1
ATOM 1783 C CA . ILE A 1 228 ? 8.011 -0.306 -16.119 1.00 79.38 228 ILE A CA 1
ATOM 1784 C C . ILE A 1 228 ? 9.160 -0.333 -17.143 1.00 79.38 228 ILE A C 1
ATOM 1786 O O . ILE A 1 228 ? 9.540 0.712 -17.664 1.00 79.38 228 ILE A O 1
ATOM 1790 N N . LEU A 1 229 ? 9.705 -1.509 -17.482 1.00 78.88 229 LEU A N 1
ATOM 1791 C CA . LEU A 1 229 ? 10.723 -1.660 -18.534 1.00 78.88 229 LEU A CA 1
ATOM 1792 C C . LEU A 1 229 ? 10.207 -1.326 -19.946 1.00 78.88 229 LEU A C 1
ATOM 1794 O O . LEU A 1 229 ? 11.030 -1.003 -20.804 1.00 78.88 229 LEU A O 1
ATOM 1798 N N . ASP A 1 230 ? 8.900 -1.400 -20.206 1.00 81.50 230 ASP A N 1
ATOM 1799 C CA . ASP A 1 230 ? 8.275 -0.941 -21.454 1.00 81.50 230 ASP A CA 1
ATOM 1800 C C . ASP A 1 230 ? 8.225 0.590 -21.510 1.00 81.50 230 ASP A C 1
ATOM 1802 O O . ASP A 1 230 ? 8.812 1.180 -22.417 1.00 81.50 230 ASP A O 1
ATOM 1806 N N . THR A 1 231 ? 7.639 1.249 -20.502 1.00 78.38 231 THR A N 1
ATOM 1807 C CA . THR A 1 231 ? 7.602 2.725 -20.428 1.00 78.38 231 THR A CA 1
ATOM 1808 C C . THR A 1 231 ? 9.006 3.336 -20.421 1.00 78.38 231 THR A C 1
ATOM 1810 O O . THR A 1 231 ? 9.244 4.354 -21.065 1.00 78.38 231 THR A O 1
ATOM 1813 N N . VAL A 1 232 ? 9.960 2.691 -19.742 1.00 70.94 232 VAL A N 1
ATOM 1814 C CA . VAL A 1 232 ? 11.384 3.058 -19.759 1.00 70.94 232 VAL A CA 1
ATOM 1815 C C . VAL A 1 232 ? 11.952 3.029 -21.175 1.00 70.94 232 VAL A C 1
ATOM 1817 O O . VAL A 1 232 ? 12.533 4.023 -21.600 1.00 70.94 232 VAL A O 1
ATOM 1820 N N . LEU A 1 233 ? 11.803 1.916 -21.903 1.00 75.00 233 LEU A N 1
ATOM 1821 C CA . LEU A 1 233 ? 12.397 1.766 -23.235 1.00 75.00 233 LEU A CA 1
ATOM 1822 C C . LEU A 1 233 ? 11.736 2.661 -24.287 1.00 75.00 233 LEU A C 1
ATOM 1824 O O . LEU A 1 233 ? 12.413 3.055 -25.226 1.00 75.00 233 LEU A O 1
ATOM 1828 N N . ALA A 1 234 ? 10.469 3.038 -24.106 1.00 75.50 234 ALA A N 1
ATOM 1829 C CA . ALA A 1 234 ? 9.796 4.008 -24.970 1.00 75.50 234 ALA A CA 1
ATOM 1830 C C . ALA A 1 234 ? 10.354 5.443 -24.845 1.00 75.50 234 ALA A C 1
ATOM 1832 O O . ALA A 1 234 ? 10.196 6.236 -25.769 1.00 75.50 234 ALA A O 1
ATOM 1833 N N . VAL A 1 235 ? 11.002 5.789 -23.722 1.00 71.81 235 VAL A N 1
ATOM 1834 C CA . VAL A 1 235 ? 11.617 7.115 -23.502 1.00 71.81 235 VAL A CA 1
ATOM 1835 C C . VAL A 1 235 ? 13.092 7.149 -23.928 1.00 71.81 235 VAL A C 1
ATOM 1837 O O . VAL A 1 235 ? 13.597 8.206 -24.303 1.00 71.81 235 VAL A O 1
ATOM 1840 N N . VAL A 1 236 ? 13.796 6.010 -23.914 1.00 65.81 236 VAL A N 1
ATOM 1841 C CA . VAL A 1 236 ? 15.180 5.937 -24.412 1.00 65.81 236 VAL A CA 1
ATOM 1842 C C . VAL A 1 236 ? 15.178 5.836 -25.936 1.00 65.81 236 VAL A C 1
ATOM 1844 O O . VAL A 1 236 ? 14.867 4.773 -26.470 1.00 65.81 236 VAL A O 1
ATOM 1847 N N . ASN A 1 237 ? 15.603 6.880 -26.659 1.00 57.97 237 ASN A N 1
ATOM 1848 C CA . ASN A 1 237 ? 15.875 6.698 -28.088 1.00 57.97 237 ASN A CA 1
ATOM 1849 C C . ASN A 1 237 ? 17.112 5.792 -28.269 1.00 57.97 237 ASN A C 1
ATOM 1851 O O . ASN A 1 237 ? 18.252 6.210 -28.042 1.00 57.97 237 ASN A O 1
ATOM 1855 N N . LEU A 1 238 ? 16.863 4.546 -28.680 1.00 53.88 238 LEU A N 1
ATOM 1856 C CA . LEU A 1 238 ? 17.871 3.506 -28.884 1.00 53.88 238 LEU A CA 1
ATOM 1857 C C . LEU A 1 238 ? 18.793 3.764 -30.090 1.00 53.88 238 LEU A C 1
ATOM 1859 O O . LEU A 1 238 ? 19.880 3.190 -30.138 1.00 53.88 238 LEU A O 1
ATOM 1863 N N . GLU A 1 239 ? 18.416 4.638 -31.028 1.00 47.75 239 GLU A N 1
ATOM 1864 C CA . GLU A 1 239 ? 19.195 4.927 -32.246 1.00 47.75 239 GLU A CA 1
ATOM 1865 C C . GLU A 1 239 ? 20.595 5.481 -31.937 1.00 47.75 239 GLU A C 1
ATOM 1867 O O . GLU A 1 239 ? 21.551 5.172 -32.647 1.00 47.75 239 GLU A O 1
ATOM 1872 N N . LYS A 1 240 ? 20.755 6.212 -30.822 1.00 46.16 240 LYS A N 1
ATOM 1873 C CA . LYS A 1 240 ? 22.062 6.702 -30.341 1.00 46.16 240 LYS A CA 1
ATOM 1874 C C . LYS A 1 240 ? 23.053 5.583 -29.973 1.00 46.16 240 LYS A C 1
ATOM 1876 O O . LYS A 1 240 ? 24.237 5.865 -29.807 1.00 46.16 240 LYS A O 1
ATOM 1881 N N . PHE A 1 241 ? 22.594 4.338 -29.816 1.00 46.56 241 PHE A N 1
ATOM 1882 C CA . PHE A 1 241 ? 23.388 3.211 -29.304 1.00 46.56 241 PHE A CA 1
ATOM 1883 C C . PHE A 1 241 ? 23.684 2.137 -30.354 1.00 46.56 241 PHE A C 1
ATOM 1885 O O . PHE A 1 241 ? 24.253 1.095 -30.025 1.00 46.56 241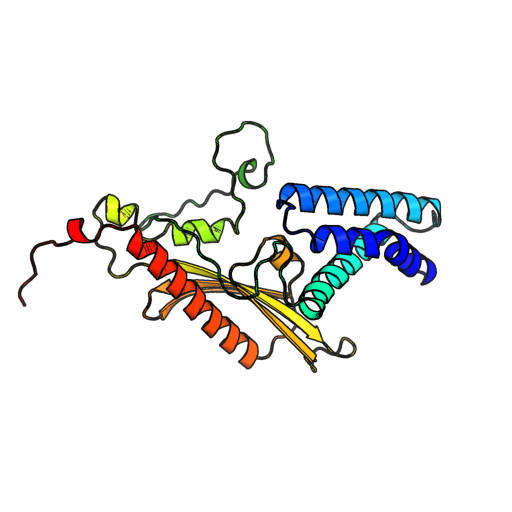 PHE A O 1
ATOM 1892 N N . ALA A 1 242 ? 23.371 2.408 -31.624 1.00 43.06 242 ALA A N 1
ATOM 1893 C CA . ALA A 1 242 ? 23.826 1.626 -32.769 1.00 43.06 242 ALA A CA 1
ATOM 1894 C C . ALA A 1 242 ? 25.324 1.875 -33.057 1.00 43.06 242 ALA A C 1
ATOM 1896 O O . ALA A 1 242 ? 25.704 2.381 -34.112 1.00 43.06 242 ALA A O 1
ATOM 1897 N N . GLY A 1 243 ? 26.187 1.514 -32.100 1.00 44.53 243 GLY A N 1
ATOM 1898 C CA . GLY A 1 243 ? 27.619 1.362 -32.356 1.00 44.53 243 GLY A CA 1
ATOM 1899 C C . GLY A 1 243 ? 27.869 0.315 -33.453 1.00 44.53 243 GLY A C 1
ATOM 1900 O O . GLY A 1 243 ? 27.001 -0.532 -33.694 1.00 44.53 243 GLY A O 1
ATOM 1901 N N . PRO A 1 244 ? 29.028 0.353 -34.137 1.00 37.78 244 PRO A N 1
ATOM 1902 C CA . PRO A 1 244 ? 29.315 -0.564 -35.235 1.00 37.78 244 PRO A CA 1
ATOM 1903 C C . PRO A 1 244 ? 29.167 -2.014 -34.770 1.00 37.78 244 PRO A C 1
ATOM 1905 O O . PRO A 1 244 ? 29.676 -2.389 -33.711 1.00 37.78 244 PRO A O 1
ATOM 1908 N N . GLN A 1 245 ? 28.463 -2.825 -35.564 1.00 39.78 245 GLN A N 1
ATOM 1909 C CA . GLN A 1 245 ? 28.287 -4.241 -35.261 1.00 39.78 245 GLN A CA 1
ATOM 1910 C C . GLN A 1 245 ? 29.666 -4.905 -3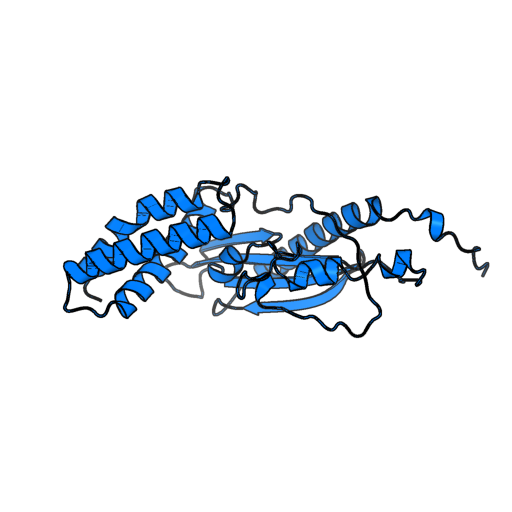5.194 1.00 39.78 245 GLN A C 1
ATOM 1912 O O . GLN A 1 245 ? 30.415 -4.916 -36.172 1.00 39.78 245 GLN A O 1
ATOM 1917 N N . LEU A 1 246 ? 30.004 -5.439 -34.019 1.00 34.94 246 LEU A N 1
ATOM 1918 C CA . LEU A 1 246 ? 31.166 -6.300 -33.849 1.00 34.94 246 LEU A CA 1
ATOM 1919 C C . LEU A 1 246 ? 30.879 -7.613 -34.575 1.00 34.94 246 LEU A C 1
ATOM 1921 O O . LEU A 1 246 ? 30.233 -8.503 -34.025 1.00 34.94 246 LEU A O 1
ATOM 1925 N N . ASN A 1 247 ? 31.338 -7.693 -35.823 1.00 31.50 247 ASN A N 1
ATOM 1926 C CA . ASN A 1 247 ? 31.387 -8.937 -36.577 1.00 31.50 247 ASN A CA 1
ATOM 1927 C C . ASN A 1 247 ? 32.247 -9.947 -35.802 1.00 31.50 247 ASN A C 1
ATOM 1929 O O . ASN A 1 247 ? 33.405 -9.659 -35.486 1.00 31.50 247 ASN A O 1
ATOM 1933 N N . VAL A 1 248 ? 31.658 -11.109 -35.519 1.00 35.22 248 VAL A N 1
ATOM 1934 C CA . VAL A 1 248 ? 32.288 -12.301 -34.932 1.00 35.22 248 VAL A CA 1
ATOM 1935 C C . VAL A 1 248 ? 32.119 -13.440 -35.926 1.00 35.22 248 VAL A C 1
ATOM 1937 O O . VAL A 1 248 ? 30.977 -13.582 -36.419 1.00 35.22 248 VAL A O 1
#

Foldseek 3Di:
DPPVLLVLLCVQQQVQLLVLQQDLVDAPVNSVVSLVVSLVVSLVVSCVVPVVDDSVVSSVSNVVVSLVSQLVCCVVPCAGSNRDHLADDDDAADAADPDDPPDDPDCVCVPPDDDDDPDHDQADRVQNHLSRHPGVVVVVPDPDVFRKHKKKKFKAWDAPPPPLVRTPDMGIHIRDGPVRVVSTAKIWIFMDGLVDTDDIDMDGNRPDDDVVVVVVSVVSRNVNRVSHVVNHVVPDPCPVVCDPDPDD

Organism: NCBI:txid67801

Radius of gyration: 21.81 Å; chains: 1; bounding box: 50×47×70 Å